Protein AF-A0A6I2SM45-F1 (afdb_monomer_lite)

Structure (mmCIF, N/CA/C/O backbone):
data_AF-A0A6I2SM45-F1
#
_entry.id   AF-A0A6I2SM45-F1
#
loop_
_atom_site.group_PDB
_atom_site.id
_atom_site.type_symbol
_atom_site.label_atom_id
_atom_site.label_alt_id
_atom_site.label_comp_id
_atom_site.label_asym_id
_atom_site.label_entity_id
_atom_site.label_seq_id
_atom_site.pdbx_PDB_ins_code
_atom_site.Cartn_x
_atom_site.Cartn_y
_atom_site.Cartn_z
_atom_site.occupancy
_atom_site.B_iso_or_equiv
_atom_site.auth_seq_id
_atom_site.auth_comp_id
_atom_site.auth_asym_id
_atom_site.auth_atom_id
_atom_site.pdbx_PDB_model_num
ATOM 1 N N . MET A 1 1 ? -52.194 19.438 -67.071 1.00 46.56 1 MET A N 1
ATOM 2 C CA . MET A 1 1 ? -51.421 19.149 -68.299 1.00 46.56 1 MET A CA 1
ATOM 3 C C . MET A 1 1 ? -50.435 18.034 -67.979 1.00 46.56 1 MET A C 1
ATOM 5 O O . MET A 1 1 ? -49.830 18.079 -66.918 1.00 46.56 1 MET A O 1
ATOM 9 N N . LYS A 1 2 ? -50.415 16.991 -68.821 1.00 43.97 2 LYS A N 1
ATOM 10 C CA . LYS A 1 2 ? -49.598 15.766 -68.704 1.00 43.97 2 LYS A CA 1
ATOM 11 C C . LYS A 1 2 ? -48.126 16.033 -69.156 1.00 43.97 2 LYS A C 1
ATOM 13 O O . LYS A 1 2 ? -47.795 17.190 -69.378 1.00 43.97 2 LYS A O 1
ATOM 18 N N . PRO A 1 3 ? -47.269 15.015 -69.368 1.00 68.81 3 PRO A N 1
ATOM 19 C CA . PRO A 1 3 ? -46.211 14.554 -68.464 1.00 68.81 3 PRO A CA 1
ATOM 20 C C . PRO A 1 3 ? -44.816 14.686 -69.122 1.00 68.81 3 PRO A C 1
ATOM 22 O O . PRO A 1 3 ? -44.726 15.018 -70.300 1.00 68.81 3 PRO A O 1
ATOM 25 N N . PHE A 1 4 ? -43.722 14.346 -68.435 1.00 61.97 4 PHE A N 1
ATOM 26 C CA . PHE A 1 4 ? -42.523 13.916 -69.165 1.00 61.97 4 PHE A CA 1
ATOM 27 C C . PHE A 1 4 ? -41.808 12.775 -68.447 1.00 61.97 4 PHE A C 1
ATOM 29 O O . PHE A 1 4 ? -41.126 12.939 -67.440 1.00 61.97 4 PHE A O 1
ATOM 36 N N . THR A 1 5 ? -42.053 11.594 -68.998 1.00 64.56 5 THR A N 1
ATOM 37 C CA . THR A 1 5 ? -41.391 10.325 -68.741 1.00 64.56 5 THR A CA 1
ATOM 38 C C . THR A 1 5 ? -40.079 10.321 -69.523 1.00 64.56 5 THR A C 1
ATOM 40 O O . THR A 1 5 ? -40.112 10.501 -70.738 1.00 64.56 5 THR A O 1
ATOM 43 N N . ILE A 1 6 ? -38.942 10.068 -68.870 1.00 68.12 6 ILE A N 1
ATOM 44 C CA . ILE A 1 6 ? -37.744 9.574 -69.559 1.00 68.12 6 ILE A CA 1
ATOM 45 C C . ILE A 1 6 ? -37.366 8.233 -68.946 1.00 68.12 6 ILE A C 1
ATOM 47 O O . ILE A 1 6 ? -36.963 8.108 -67.794 1.00 68.12 6 ILE A O 1
ATOM 51 N N . PHE A 1 7 ? -37.594 7.239 -69.784 1.00 65.69 7 PHE A N 1
ATOM 52 C CA . PHE A 1 7 ? -37.243 5.842 -69.691 1.00 65.69 7 PHE A CA 1
ATOM 53 C C . PHE A 1 7 ? -35.848 5.723 -70.312 1.00 65.69 7 PHE A C 1
ATOM 55 O O . PHE A 1 7 ? -35.706 6.124 -71.463 1.00 65.69 7 PHE A O 1
ATOM 62 N N . LEU A 1 8 ? -34.838 5.179 -69.627 1.00 53.59 8 LEU A N 1
ATOM 63 C CA . LEU A 1 8 ? -33.851 4.351 -70.326 1.00 53.59 8 LEU A CA 1
ATOM 64 C C . LEU A 1 8 ? -33.093 3.402 -69.370 1.00 53.59 8 LEU A C 1
ATOM 66 O O . LEU A 1 8 ? -32.750 3.809 -68.260 1.00 53.59 8 LEU A O 1
ATOM 70 N N . PRO A 1 9 ? -32.852 2.144 -69.791 1.00 66.31 9 PRO A N 1
ATOM 71 C CA . PRO A 1 9 ? -32.354 1.049 -68.963 1.00 66.31 9 PRO A CA 1
ATOM 72 C C . PRO A 1 9 ? -30.858 0.767 -69.192 1.00 66.31 9 PRO A C 1
ATOM 74 O O . PRO A 1 9 ? -30.359 0.915 -70.301 1.00 66.31 9 PRO A O 1
ATOM 77 N N . ALA A 1 10 ? -30.164 0.284 -68.161 1.00 53.72 10 ALA A N 1
ATOM 78 C CA . ALA A 1 10 ? -28.925 -0.504 -68.252 1.00 53.72 10 ALA A CA 1
ATOM 79 C C . ALA A 1 10 ? -28.602 -0.980 -66.825 1.00 53.72 10 ALA A C 1
ATOM 81 O O . ALA A 1 10 ? -28.143 -0.212 -65.989 1.00 53.72 10 ALA A O 1
ATOM 82 N N . VAL A 1 11 ? -29.029 -2.171 -66.404 1.00 56.62 11 VAL A N 1
ATOM 83 C CA . VAL A 1 11 ? -28.234 -3.405 -66.542 1.00 56.62 11 VAL A CA 1
ATOM 84 C C . VAL A 1 11 ? -26.731 -3.134 -66.373 1.00 56.62 11 VAL A C 1
ATOM 86 O O . VAL A 1 11 ? -25.937 -3.367 -67.274 1.00 56.62 11 VAL A O 1
ATOM 89 N N . CYS A 1 12 ? -26.330 -2.650 -65.197 1.00 50.59 12 CYS A N 1
ATOM 90 C CA . CYS A 1 12 ? -24.988 -2.912 -64.692 1.00 50.59 12 CYS A CA 1
ATOM 91 C C . CYS A 1 12 ? -25.066 -4.168 -63.834 1.00 50.59 12 CYS A C 1
ATOM 93 O O . CYS A 1 12 ? -25.421 -4.149 -62.658 1.00 50.59 12 CYS A O 1
ATOM 95 N N . PHE A 1 13 ? -24.793 -5.269 -64.522 1.00 53.22 13 PHE A N 1
ATOM 96 C CA . PHE A 1 13 ? -24.414 -6.577 -64.027 1.00 53.22 13 PHE A CA 1
ATOM 97 C C . PHE A 1 13 ? -23.313 -6.412 -62.962 1.00 53.22 13 PHE A C 1
ATOM 99 O O . PHE A 1 13 ? -22.124 -6.427 -63.272 1.00 53.22 13 PHE A O 1
ATOM 106 N N . PHE A 1 14 ? -23.706 -6.174 -61.705 1.00 56.44 14 PHE A N 1
ATOM 107 C CA . PHE A 1 14 ? -22.795 -6.201 -60.565 1.00 56.44 14 PHE A CA 1
ATOM 108 C C . PHE A 1 14 ? -22.458 -7.671 -60.336 1.00 56.44 14 PHE A C 1
ATOM 110 O O . PHE A 1 14 ? -23.166 -8.400 -59.642 1.00 56.44 14 PHE A O 1
ATOM 117 N N . LEU A 1 15 ? -21.426 -8.117 -61.053 1.00 52.94 15 LEU A N 1
ATOM 118 C CA . LEU A 1 15 ? -20.780 -9.401 -60.866 1.00 52.94 15 LEU A CA 1
ATOM 119 C C . LEU A 1 15 ? -20.560 -9.607 -59.371 1.00 52.94 15 LEU A C 1
ATOM 121 O O . LEU A 1 15 ? -19.764 -8.915 -58.737 1.00 52.94 15 LEU A O 1
ATOM 125 N N . LEU A 1 16 ? -21.299 -10.579 -58.846 1.00 54.16 16 LEU A N 1
ATOM 126 C CA . LEU A 1 16 ? -21.046 -11.269 -57.597 1.00 54.16 16 LEU A CA 1
ATOM 127 C C . LEU A 1 16 ? -19.647 -11.895 -57.681 1.00 54.16 16 LEU A C 1
ATOM 129 O O . LEU A 1 16 ? -19.496 -13.090 -57.920 1.00 54.16 16 LEU A O 1
ATOM 133 N N . LEU A 1 17 ? -18.602 -11.089 -57.491 1.00 56.22 17 LEU A N 1
ATOM 134 C CA . LEU A 1 17 ? -17.336 -11.594 -56.988 1.00 56.22 17 LEU A CA 1
ATOM 135 C C . LEU A 1 17 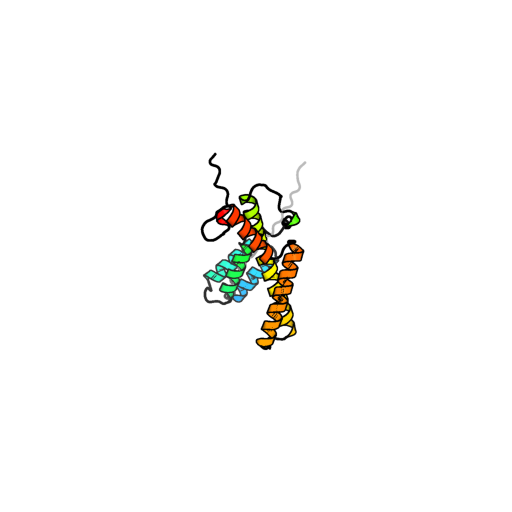? -17.569 -11.923 -55.516 1.00 56.22 17 LEU A C 1
ATOM 137 O O . LEU A 1 17 ? -17.233 -11.152 -54.619 1.00 56.22 17 LEU A O 1
ATOM 141 N N . SER A 1 18 ? -18.153 -13.096 -55.274 1.00 60.78 18 SER A N 1
ATOM 142 C CA . SER A 1 18 ? -18.032 -13.827 -54.016 1.00 60.78 18 SER A CA 1
ATOM 143 C C . SER A 1 18 ? -16.573 -14.264 -53.851 1.00 60.78 18 SER A C 1
ATOM 145 O O . SER A 1 18 ? -16.253 -15.448 -53.851 1.00 60.78 18 SER A O 1
ATOM 147 N N . GLY A 1 19 ? -15.663 -13.291 -53.779 1.00 64.12 19 GLY A N 1
ATOM 148 C CA . GLY A 1 19 ? -14.305 -13.514 -53.334 1.00 64.12 19 GLY A CA 1
ATOM 149 C C . GLY A 1 19 ? -14.394 -13.878 -51.866 1.00 64.12 19 GLY A C 1
ATOM 150 O O . GLY A 1 19 ? -14.629 -13.016 -51.022 1.00 64.12 19 GLY A O 1
ATOM 151 N N . THR A 1 20 ? -14.259 -15.165 -51.563 1.00 69.81 20 THR A N 1
ATOM 152 C CA . THR A 1 20 ? -13.968 -15.626 -50.212 1.00 69.81 20 THR A CA 1
ATOM 153 C C . THR A 1 20 ? -12.652 -14.973 -49.811 1.00 69.81 20 THR A C 1
ATOM 155 O O . THR A 1 20 ? -11.587 -15.425 -50.232 1.00 69.81 20 THR A O 1
ATOM 158 N N . VAL A 1 21 ? -12.720 -13.865 -49.069 1.00 74.31 21 VAL A N 1
ATOM 159 C CA . VAL A 1 21 ? -11.549 -13.311 -48.392 1.00 74.31 21 VAL A CA 1
ATOM 160 C C . VAL A 1 21 ? -11.061 -14.443 -47.492 1.00 74.31 21 VAL A C 1
ATOM 162 O O . VAL A 1 21 ? -11.826 -14.856 -46.615 1.00 74.31 21 VAL A O 1
ATOM 165 N N . PRO A 1 22 ? -9.875 -15.029 -47.739 1.00 68.62 22 PRO A N 1
ATOM 166 C CA . PRO A 1 22 ? -9.363 -16.058 -46.855 1.00 68.62 22 PRO A CA 1
ATOM 167 C C . PRO A 1 22 ? -9.302 -15.427 -45.469 1.00 68.62 22 PRO A C 1
ATOM 169 O O . PRO A 1 22 ? -8.724 -14.350 -45.309 1.00 68.62 22 PRO A O 1
ATOM 172 N N . ALA A 1 23 ? -9.988 -16.043 -44.503 1.00 68.31 23 ALA A N 1
ATOM 173 C CA . ALA A 1 23 ? -9.914 -15.636 -43.113 1.00 68.31 23 ALA A CA 1
ATOM 174 C C . ALA A 1 23 ? -8.428 -15.609 -42.762 1.00 68.31 23 ALA A C 1
ATOM 176 O O . ALA A 1 23 ? -7.783 -16.656 -42.754 1.00 68.31 23 ALA A O 1
ATOM 177 N N . ALA A 1 24 ? -7.873 -14.405 -42.612 1.00 65.19 24 ALA A N 1
ATOM 178 C CA . ALA A 1 24 ? -6.484 -14.234 -42.247 1.00 65.19 24 ALA A CA 1
ATOM 179 C C . ALA A 1 24 ? -6.331 -14.919 -40.895 1.00 65.19 24 ALA A C 1
ATOM 181 O O . ALA A 1 24 ? -6.854 -14.438 -39.890 1.00 65.19 24 ALA A O 1
ATOM 182 N N . GLU A 1 25 ? -5.715 -16.095 -40.918 1.00 66.06 25 GLU A N 1
ATOM 183 C CA . GLU A 1 25 ? -5.463 -16.912 -39.750 1.00 66.06 25 GLU A CA 1
ATOM 184 C C . GLU A 1 25 ? -4.589 -16.060 -38.832 1.00 66.06 25 GLU A C 1
ATOM 186 O O . GLU A 1 25 ? -3.417 -15.798 -39.113 1.00 66.06 25 GLU A O 1
ATOM 191 N N . SER A 1 26 ? -5.212 -15.474 -37.808 1.00 74.94 26 SER A N 1
ATOM 192 C CA . SER A 1 26 ? -4.521 -14.600 -36.875 1.00 74.94 26 SER A CA 1
ATOM 193 C C . SER A 1 26 ? -3.417 -15.425 -36.239 1.00 74.94 26 SER A C 1
ATOM 195 O O . SER A 1 26 ? -3.701 -16.470 -35.650 1.00 74.94 26 SER A O 1
ATOM 197 N N . ALA A 1 27 ? -2.170 -14.977 -36.398 1.00 75.44 27 ALA A N 1
ATOM 198 C CA . ALA A 1 27 ? -1.016 -15.642 -35.814 1.00 75.44 27 ALA A CA 1
ATOM 199 C C . ALA A 1 27 ? -1.300 -15.988 -34.339 1.00 75.44 27 ALA A C 1
ATOM 201 O O . ALA A 1 27 ? -1.929 -15.179 -33.647 1.00 75.44 27 ALA A O 1
ATOM 202 N N . PRO A 1 28 ? -0.870 -17.168 -33.855 1.00 78.19 28 PRO A N 1
ATOM 203 C CA . PRO A 1 28 ? -1.187 -17.619 -32.508 1.00 78.19 28 PRO A CA 1
ATOM 204 C C . PRO A 1 28 ? -0.770 -16.562 -31.481 1.00 78.19 28 PRO A C 1
ATOM 206 O O . PRO A 1 28 ? 0.390 -16.149 -31.424 1.00 78.19 28 PRO A O 1
ATOM 209 N N . GLU A 1 29 ? -1.735 -16.105 -30.683 1.00 88.44 29 GLU A N 1
ATOM 210 C CA . GLU A 1 29 ? -1.525 -15.061 -29.681 1.00 88.44 29 GLU A CA 1
ATOM 211 C C . GLU A 1 29 ? -0.562 -15.554 -28.598 1.00 88.44 29 GLU A C 1
ATOM 213 O O . GLU A 1 29 ? -0.904 -16.424 -27.796 1.00 88.44 29 GLU A O 1
ATOM 218 N N . SER A 1 30 ? 0.648 -14.997 -28.548 1.00 96.56 30 SER A N 1
ATOM 219 C CA . SER A 1 30 ? 1.610 -15.306 -27.488 1.00 96.56 30 SER A CA 1
ATOM 220 C C . SER A 1 30 ? 1.208 -14.621 -26.171 1.00 96.56 30 SER A C 1
ATOM 222 O O . SER A 1 30 ? 0.636 -13.525 -26.210 1.00 96.56 30 SER A O 1
ATOM 224 N N . PRO A 1 31 ? 1.554 -15.177 -24.992 1.00 97.44 31 PRO A N 1
ATOM 225 C CA . PRO A 1 31 ? 1.252 -14.538 -23.705 1.00 97.44 31 PRO A CA 1
ATOM 226 C C . PRO A 1 31 ? 1.828 -13.118 -23.602 1.00 97.44 31 PRO A C 1
ATOM 228 O O . PRO A 1 31 ? 1.197 -12.224 -23.045 1.00 97.44 31 PRO A O 1
ATOM 231 N N . GLN A 1 32 ? 2.996 -12.870 -24.202 1.00 97.12 32 GLN A N 1
ATOM 232 C CA . GLN A 1 32 ? 3.581 -11.531 -24.269 1.00 97.12 32 GLN A CA 1
ATOM 233 C C . GLN A 1 32 ? 2.701 -10.554 -25.062 1.00 97.12 32 GLN A C 1
ATOM 235 O O . GLN A 1 32 ? 2.518 -9.413 -24.639 1.00 97.12 32 GLN A O 1
ATOM 240 N N . SER A 1 33 ? 2.163 -10.982 -26.209 1.00 96.69 33 SER A N 1
ATOM 241 C CA . SER A 1 33 ? 1.321 -10.126 -27.052 1.00 96.69 33 SER A CA 1
ATOM 242 C C . SER A 1 33 ? 0.024 -9.722 -26.345 1.00 96.69 33 SER A C 1
ATOM 244 O O . SER A 1 33 ? -0.312 -8.537 -26.348 1.00 96.69 33 SER A O 1
ATOM 246 N N . LEU A 1 34 ? -0.623 -10.661 -25.643 1.00 97.25 34 LEU A N 1
ATOM 247 C CA . LEU A 1 34 ? -1.819 -10.400 -24.837 1.00 97.25 34 LEU A CA 1
ATOM 248 C C . LEU A 1 34 ? -1.533 -9.401 -23.708 1.00 97.25 34 LEU A C 1
ATOM 250 O O . LEU A 1 34 ? -2.280 -8.442 -23.525 1.00 97.25 34 LEU A O 1
ATOM 254 N N . TYR A 1 35 ? -0.409 -9.557 -22.999 1.00 97.75 35 TYR A N 1
ATOM 255 C CA . TYR A 1 35 ? -0.033 -8.637 -21.921 1.00 97.75 35 TYR A CA 1
ATOM 256 C C . TYR A 1 35 ? 0.171 -7.205 -22.438 1.00 97.75 35 TYR A C 1
ATOM 258 O O . TYR A 1 35 ? -0.305 -6.235 -21.842 1.00 97.75 35 TYR A O 1
ATOM 266 N N . LEU A 1 36 ? 0.864 -7.061 -23.574 1.00 96.69 36 LEU A N 1
ATOM 267 C CA . LEU A 1 36 ? 1.099 -5.762 -24.209 1.00 96.69 36 LEU A CA 1
ATOM 268 C C . LEU A 1 36 ? -0.195 -5.135 -24.740 1.00 96.69 36 LEU A C 1
ATOM 270 O O . LEU A 1 36 ? -0.363 -3.915 -24.660 1.00 96.69 36 LEU A O 1
ATOM 274 N N . GLN A 1 37 ? -1.110 -5.950 -25.266 1.00 97.06 37 GLN A N 1
ATOM 275 C CA . GLN A 1 37 ? -2.420 -5.508 -25.732 1.00 97.06 37 GLN A CA 1
ATOM 276 C C . GLN A 1 37 ? -3.272 -4.974 -24.575 1.00 97.06 37 GLN A C 1
ATOM 278 O O . GLN A 1 37 ? -3.778 -3.854 -24.668 1.00 97.06 37 GLN A O 1
ATOM 283 N N . ALA A 1 38 ? -3.362 -5.716 -23.469 1.00 97.62 38 ALA A N 1
ATOM 284 C CA . ALA A 1 38 ? -4.051 -5.274 -22.258 1.00 97.62 38 ALA A CA 1
ATOM 285 C C . ALA A 1 38 ? -3.466 -3.953 -21.729 1.00 97.62 38 ALA A C 1
ATOM 287 O O . ALA A 1 38 ? -4.197 -2.984 -21.535 1.00 97.62 38 ALA A O 1
ATOM 288 N N . GLY A 1 39 ? -2.135 -3.850 -21.625 1.00 95.88 39 GLY A N 1
ATOM 289 C CA . GLY A 1 39 ? -1.466 -2.622 -21.176 1.00 95.88 39 GLY A CA 1
ATOM 290 C C . GLY A 1 39 ? -1.610 -1.433 -22.141 1.00 95.88 39 GLY A C 1
ATOM 291 O O . GLY A 1 39 ? -1.446 -0.273 -21.753 1.00 95.88 39 GLY A O 1
ATOM 292 N N . LYS A 1 40 ? -1.911 -1.672 -23.423 1.00 97.69 40 LYS A N 1
ATOM 293 C CA . LYS A 1 40 ? -2.296 -0.609 -24.364 1.00 97.69 40 LYS A CA 1
ATOM 294 C C . LYS A 1 40 ? -3.712 -0.112 -24.070 1.00 97.69 40 LYS A C 1
ATOM 296 O O . LYS A 1 40 ? -3.895 1.099 -23.998 1.00 97.69 40 LYS A O 1
ATOM 301 N N . LEU A 1 41 ? -4.673 -1.019 -23.890 1.00 96.94 41 LEU A N 1
ATOM 302 C CA . LEU A 1 41 ? -6.064 -0.676 -23.565 1.00 96.94 41 LEU A CA 1
ATOM 303 C C . LEU A 1 41 ? -6.164 0.066 -22.235 1.00 96.94 41 LEU A C 1
ATOM 305 O O . LEU A 1 41 ? -6.872 1.065 -22.137 1.00 96.94 41 LEU A O 1
ATOM 309 N N . GLU A 1 42 ? -5.383 -0.359 -21.247 1.00 96.50 42 GLU A N 1
ATOM 310 C CA . GLU A 1 42 ? -5.307 0.306 -19.955 1.00 96.50 42 GLU A CA 1
ATOM 311 C C . GLU A 1 42 ? -4.854 1.769 -20.094 1.00 96.50 42 GLU A C 1
ATOM 313 O O . GLU A 1 42 ? -5.518 2.680 -19.606 1.00 96.50 42 GLU A O 1
ATOM 318 N N . ARG A 1 43 ? -3.772 2.026 -20.846 1.00 94.19 43 ARG A N 1
ATOM 319 C CA . ARG A 1 43 ? -3.292 3.394 -21.128 1.00 94.19 43 ARG A CA 1
ATOM 320 C C . ARG A 1 43 ? -4.283 4.236 -21.933 1.00 94.19 43 ARG A C 1
ATOM 322 O O . ARG A 1 43 ? -4.189 5.458 -21.917 1.00 94.19 43 ARG A O 1
ATOM 329 N N . GLN A 1 44 ? -5.212 3.599 -22.641 1.00 95.94 44 GLN A N 1
ATOM 330 C CA . GLN A 1 44 ? -6.309 4.260 -23.350 1.00 95.94 44 GLN A CA 1
ATOM 331 C C . GLN A 1 44 ? -7.524 4.527 -22.443 1.00 95.94 44 GLN A C 1
ATOM 333 O O . GLN A 1 44 ? -8.530 5.040 -22.925 1.00 95.94 44 GLN A O 1
ATOM 338 N N . GLY A 1 45 ? -7.452 4.180 -21.154 1.00 92.19 45 GLY A N 1
ATOM 339 C CA . GLY A 1 45 ? -8.556 4.306 -20.202 1.00 92.19 45 GLY A CA 1
ATOM 340 C C . GLY A 1 45 ? -9.616 3.212 -20.341 1.00 92.19 45 GLY A C 1
ATOM 341 O O . GLY A 1 45 ? -10.649 3.267 -19.679 1.00 92.19 45 GLY A O 1
ATOM 342 N N . ASN A 1 46 ? -9.381 2.204 -21.184 1.00 96.25 46 ASN A N 1
ATOM 343 C CA . ASN A 1 46 ? -10.313 1.105 -21.397 1.00 96.25 46 ASN A CA 1
ATOM 344 C C . ASN A 1 46 ? -10.035 -0.043 -20.419 1.00 96.25 46 ASN A C 1
ATOM 346 O O . ASN A 1 46 ? -9.650 -1.152 -20.799 1.00 96.25 46 ASN A O 1
ATOM 350 N N . THR A 1 47 ? -10.193 0.260 -19.131 1.00 94.62 47 THR A N 1
ATOM 351 C CA . THR A 1 47 ? -9.830 -0.631 -18.024 1.00 94.62 47 THR A CA 1
ATOM 352 C C . THR A 1 47 ? -10.585 -1.955 -18.069 1.00 94.62 47 THR A C 1
ATOM 354 O O . THR A 1 47 ? -9.986 -2.999 -17.841 1.00 94.62 47 THR A O 1
ATOM 357 N N . GLN A 1 48 ? -11.873 -1.938 -18.420 1.00 94.94 48 GLN A N 1
ATOM 358 C CA . GLN A 1 48 ? -12.689 -3.152 -18.467 1.00 94.94 48 GLN A CA 1
ATOM 359 C C . GLN A 1 48 ? -12.184 -4.137 -19.531 1.00 94.94 48 GLN A C 1
ATOM 361 O O . GLN A 1 48 ? -12.018 -5.318 -19.244 1.00 94.94 48 GLN A O 1
ATOM 366 N N . GLN A 1 49 ? -11.872 -3.660 -20.742 1.00 94.31 49 GLN A N 1
ATOM 367 C CA . GLN A 1 49 ? -11.319 -4.538 -21.778 1.00 94.31 49 GLN A CA 1
ATOM 368 C C . GLN A 1 49 ? -9.907 -5.015 -21.427 1.00 94.31 49 GLN A C 1
ATOM 370 O O . GLN A 1 49 ? -9.564 -6.161 -21.706 1.00 94.31 49 GLN A O 1
ATOM 375 N N . ALA A 1 50 ? -9.091 -4.165 -20.796 1.00 97.50 50 ALA A N 1
ATOM 376 C CA . ALA A 1 50 ? -7.779 -4.576 -20.309 1.00 97.50 50 ALA A CA 1
ATOM 377 C C . ALA A 1 50 ? -7.888 -5.722 -19.287 1.00 97.50 50 ALA A C 1
ATOM 379 O O . ALA A 1 50 ? -7.155 -6.702 -19.408 1.00 97.50 50 ALA A O 1
ATOM 380 N N . GLN A 1 51 ? -8.831 -5.635 -18.339 1.00 97.25 51 GLN A N 1
ATOM 381 C CA . GLN A 1 51 ? -9.096 -6.691 -17.354 1.00 97.25 51 GLN A CA 1
ATOM 382 C C . GLN A 1 51 ? -9.448 -8.017 -18.032 1.00 97.25 51 GLN A C 1
ATOM 384 O O . GLN A 1 51 ? -8.790 -9.017 -17.764 1.00 97.25 51 GLN A O 1
ATOM 389 N N . THR A 1 52 ? -10.387 -8.012 -18.984 1.00 97.38 52 THR A N 1
ATOM 390 C CA . THR A 1 52 ? -10.775 -9.229 -19.716 1.00 97.38 52 THR A CA 1
ATOM 391 C C . THR A 1 52 ? -9.589 -9.893 -20.425 1.00 97.38 52 THR A C 1
ATOM 393 O O . THR A 1 52 ? -9.480 -11.119 -20.448 1.00 97.38 52 THR A O 1
ATOM 396 N N . ILE A 1 53 ? -8.666 -9.109 -20.997 1.00 98.00 53 ILE A N 1
ATOM 397 C CA . ILE A 1 53 ? -7.466 -9.670 -21.638 1.00 98.00 53 ILE A CA 1
ATOM 398 C C . ILE A 1 53 ? -6.488 -10.224 -20.598 1.00 98.00 53 ILE A C 1
ATOM 400 O O . ILE A 1 53 ? -5.901 -11.280 -20.830 1.00 98.00 53 ILE A O 1
ATOM 404 N N . TYR A 1 54 ? -6.312 -9.553 -19.456 1.00 98.19 54 TYR A N 1
ATOM 405 C CA . TYR A 1 54 ? -5.479 -10.073 -18.371 1.00 98.19 54 TYR A CA 1
ATOM 406 C C . TYR A 1 54 ? -6.023 -11.388 -17.798 1.00 98.19 54 TYR A C 1
ATOM 408 O O . TYR A 1 54 ? -5.240 -12.315 -17.607 1.00 98.19 54 TYR A O 1
ATOM 416 N N . GLU A 1 55 ? -7.335 -11.502 -17.591 1.00 97.81 55 GLU A N 1
ATOM 417 C CA . GLU A 1 55 ? -7.998 -12.740 -17.149 1.00 97.81 55 GLU A CA 1
ATOM 418 C C . GLU A 1 55 ? -7.772 -13.873 -18.160 1.00 97.81 55 GLU A C 1
ATOM 420 O O . GLU A 1 55 ? -7.241 -14.925 -17.812 1.00 97.81 55 GLU A O 1
ATOM 425 N N . SER A 1 56 ? -8.041 -13.613 -19.444 1.00 97.50 56 SER A N 1
ATOM 426 C CA . SER A 1 56 ? -7.811 -14.579 -20.530 1.00 97.50 56 SER A CA 1
ATOM 427 C C . SER A 1 56 ? -6.351 -15.039 -20.617 1.00 97.50 56 SER A C 1
ATOM 429 O O . SER A 1 56 ? -6.067 -16.209 -20.880 1.00 97.50 56 SER A O 1
ATOM 431 N N . LEU A 1 57 ? -5.399 -14.133 -20.374 1.00 97.81 57 LEU A N 1
ATOM 432 C CA . LEU A 1 57 ? -3.976 -14.456 -20.353 1.00 97.81 57 LEU A CA 1
ATOM 433 C C . LEU A 1 57 ? -3.640 -15.437 -19.223 1.00 97.81 57 LEU A C 1
ATOM 435 O O . LEU A 1 57 ? -2.912 -16.401 -19.468 1.00 97.81 57 LEU A O 1
ATOM 439 N N . ILE A 1 58 ? -4.163 -15.205 -18.017 1.00 97.94 58 ILE A N 1
ATOM 440 C CA . ILE A 1 58 ? -3.958 -16.075 -16.850 1.00 97.94 58 ILE A CA 1
ATOM 441 C C . ILE A 1 58 ? -4.563 -17.456 -17.109 1.00 97.94 58 ILE A C 1
ATOM 443 O O . ILE A 1 58 ? -3.887 -18.462 -16.891 1.00 97.94 58 ILE A O 1
ATOM 447 N N . ASP A 1 59 ? -5.782 -17.500 -17.648 1.00 97.50 59 ASP A N 1
ATOM 448 C CA . ASP A 1 59 ? -6.500 -18.746 -17.922 1.00 97.50 59 ASP A CA 1
ATOM 449 C C . ASP A 1 59 ? -5.803 -19.593 -18.995 1.00 97.50 59 ASP A C 1
ATOM 451 O O . ASP A 1 59 ? -5.664 -20.809 -18.854 1.00 97.50 59 ASP A O 1
ATOM 455 N N . ARG A 1 60 ? -5.337 -18.961 -20.080 1.00 96.81 60 ARG A N 1
ATOM 456 C CA . ARG A 1 60 ? -4.719 -19.665 -21.218 1.00 96.81 60 ARG A CA 1
ATOM 457 C C . ARG A 1 60 ? -3.253 -20.016 -20.990 1.00 96.81 60 ARG A C 1
ATOM 459 O O . ARG A 1 60 ? -2.771 -20.994 -21.562 1.00 96.81 60 ARG A O 1
ATOM 466 N N . TYR A 1 61 ? -2.532 -19.228 -20.192 1.00 97.56 61 TYR A N 1
ATOM 467 C CA . TYR A 1 61 ? -1.083 -19.354 -20.015 1.00 97.56 61 TYR A CA 1
ATOM 468 C C . TYR A 1 61 ? -0.649 -19.310 -18.539 1.00 97.56 61 TYR A C 1
ATOM 470 O O . TYR A 1 61 ? 0.254 -18.540 -18.203 1.00 97.56 61 TYR A O 1
ATOM 478 N N . PRO A 1 62 ? -1.196 -20.163 -17.652 1.00 97.88 62 PRO A N 1
ATOM 479 C CA . PRO A 1 62 ? -0.996 -20.043 -16.203 1.00 97.88 62 PRO A CA 1
ATOM 480 C C . PRO A 1 62 ? 0.466 -20.197 -15.751 1.00 97.88 62 PRO A C 1
ATOM 482 O O . PRO A 1 62 ? 0.861 -19.641 -14.732 1.00 97.88 62 PRO A O 1
ATOM 485 N N . ALA A 1 63 ? 1.297 -20.922 -16.509 1.00 97.25 63 ALA A N 1
ATOM 486 C CA . ALA A 1 63 ? 2.720 -21.117 -16.206 1.00 97.25 63 ALA A CA 1
ATOM 487 C C . ALA A 1 63 ? 3.641 -20.005 -16.756 1.00 97.25 63 ALA A C 1
ATOM 489 O O . ALA A 1 63 ? 4.858 -20.069 -16.593 1.00 97.25 63 ALA A O 1
ATOM 490 N N . SER A 1 64 ? 3.089 -19.007 -17.452 1.00 97.81 64 SER A N 1
ATOM 491 C CA . SER A 1 64 ? 3.857 -17.914 -18.051 1.00 97.81 64 SER A CA 1
ATOM 492 C C . SER A 1 64 ? 4.217 -16.844 -17.020 1.00 97.81 64 SER A C 1
ATOM 494 O O . SER A 1 64 ? 3.381 -16.448 -16.211 1.00 97.81 64 SER A O 1
ATOM 496 N N . GLU A 1 65 ? 5.417 -16.262 -17.117 1.00 97.62 65 GLU A N 1
ATOM 497 C CA . GLU A 1 65 ? 5.793 -15.073 -16.331 1.00 97.62 65 GLU A CA 1
ATOM 498 C C . GLU A 1 65 ? 4.796 -13.914 -16.541 1.00 97.62 65 GLU A C 1
ATOM 500 O O . GLU A 1 65 ? 4.526 -13.128 -15.632 1.00 97.62 65 GLU A O 1
ATOM 505 N N . PHE A 1 66 ? 4.191 -13.823 -17.731 1.00 97.94 66 PHE A N 1
ATOM 506 C CA . PHE A 1 66 ? 3.186 -12.803 -18.029 1.00 97.94 66 PHE A CA 1
ATOM 507 C C . PHE A 1 66 ? 1.860 -13.027 -17.293 1.00 97.94 66 PHE A C 1
ATOM 509 O O . PHE A 1 66 ? 1.162 -12.046 -17.054 1.00 97.94 66 PHE A O 1
ATOM 516 N N . ALA A 1 67 ? 1.520 -14.263 -16.909 1.00 97.75 67 ALA A N 1
ATOM 517 C CA . ALA A 1 67 ? 0.327 -14.538 -16.105 1.00 97.75 67 ALA A CA 1
ATOM 518 C C . ALA A 1 67 ? 0.486 -13.999 -14.683 1.00 97.75 67 ALA A C 1
ATOM 520 O O . ALA A 1 67 ? -0.428 -13.361 -14.167 1.00 97.75 67 ALA A O 1
ATOM 521 N N . VAL A 1 68 ? 1.680 -14.139 -14.098 1.00 96.75 68 VAL A N 1
ATOM 522 C CA . VAL A 1 68 ? 2.009 -13.529 -12.799 1.00 96.75 68 VAL A CA 1
ATOM 523 C C . VAL A 1 68 ? 1.861 -12.006 -12.874 1.00 96.75 68 VAL A C 1
ATOM 525 O O . VAL A 1 68 ? 1.138 -11.414 -12.078 1.00 96.75 68 VAL A O 1
ATOM 528 N N . LYS A 1 69 ? 2.449 -11.374 -13.900 1.00 97.44 69 LYS A N 1
ATOM 529 C CA . LYS A 1 69 ? 2.337 -9.918 -14.111 1.00 97.44 69 LYS A CA 1
ATOM 530 C C . LYS A 1 69 ? 0.896 -9.458 -14.352 1.00 97.44 69 LYS A C 1
ATOM 532 O O . LYS A 1 69 ? 0.505 -8.395 -13.877 1.00 97.44 69 LYS A O 1
ATOM 537 N N . ALA A 1 70 ? 0.116 -10.228 -15.111 1.00 97.88 70 ALA A N 1
ATOM 538 C CA . ALA A 1 70 ? -1.292 -9.939 -15.364 1.00 97.88 70 ALA A CA 1
ATOM 539 C C . ALA A 1 70 ? -2.110 -9.987 -14.068 1.00 97.88 70 ALA A C 1
ATOM 541 O O . ALA A 1 70 ? -2.899 -9.079 -13.816 1.00 97.88 70 ALA A O 1
ATOM 542 N N . ASN A 1 71 ? -1.869 -10.989 -13.219 1.00 97.44 71 ASN A N 1
ATOM 543 C CA . ASN A 1 71 ? -2.529 -11.119 -11.924 1.00 97.44 71 ASN A CA 1
ATOM 544 C C . ASN A 1 71 ? -2.200 -9.934 -11.001 1.00 97.44 71 ASN A C 1
ATOM 546 O O . ASN A 1 71 ? -3.107 -9.314 -10.446 1.00 97.44 71 ASN A O 1
ATOM 550 N N . ASP A 1 72 ? -0.923 -9.549 -10.912 1.00 95.31 72 ASP A N 1
ATOM 551 C CA . ASP A 1 72 ? -0.500 -8.368 -10.148 1.00 95.31 72 ASP A CA 1
ATOM 552 C C . ASP A 1 72 ? -1.195 -7.092 -10.644 1.00 95.31 72 ASP A C 1
ATOM 554 O O . ASP A 1 72 ? -1.602 -6.244 -9.844 1.00 95.31 72 ASP A O 1
ATOM 558 N N . ARG A 1 73 ? -1.364 -6.948 -11.966 1.00 96.75 73 ARG A N 1
ATOM 559 C CA . ARG A 1 73 ? -2.041 -5.785 -12.545 1.00 96.75 73 ARG A CA 1
ATOM 560 C C . ARG A 1 73 ? -3.546 -5.803 -12.290 1.00 96.75 73 ARG A C 1
ATOM 562 O O . ARG A 1 73 ? -4.094 -4.756 -11.957 1.00 96.75 73 ARG A O 1
ATOM 569 N N . LEU A 1 74 ? -4.205 -6.960 -12.371 1.00 96.38 74 LEU A N 1
ATOM 570 C CA . LEU A 1 74 ? -5.621 -7.102 -12.015 1.00 96.38 74 LEU A CA 1
ATOM 571 C C . LEU A 1 74 ? -5.878 -6.698 -10.565 1.00 96.38 74 LEU A C 1
ATOM 573 O O . LEU A 1 74 ? -6.802 -5.930 -10.314 1.00 96.38 74 LEU A O 1
ATOM 577 N N . LEU A 1 75 ? -5.030 -7.123 -9.625 1.00 93.88 75 LEU A N 1
ATOM 578 C CA . LEU A 1 75 ? -5.147 -6.716 -8.221 1.00 93.88 75 LEU A CA 1
ATOM 579 C C . LEU A 1 75 ? -5.069 -5.193 -8.053 1.00 93.88 75 LEU A C 1
ATOM 581 O O . LEU A 1 75 ? -5.820 -4.622 -7.267 1.00 93.88 75 LEU A O 1
ATOM 585 N N . GLN A 1 76 ? -4.206 -4.522 -8.818 1.00 91.38 76 GLN A N 1
ATOM 586 C CA . GLN A 1 76 ? -4.098 -3.060 -8.802 1.00 91.38 76 GLN A CA 1
ATOM 587 C C . GLN A 1 76 ? -5.318 -2.370 -9.425 1.00 91.38 76 GLN A C 1
ATOM 589 O O . GLN A 1 76 ? -5.726 -1.319 -8.941 1.00 91.38 76 GLN A O 1
ATOM 594 N N . LEU A 1 77 ? -5.901 -2.948 -10.480 1.00 90.81 77 LEU A N 1
ATOM 595 C CA . LEU A 1 77 ? -7.089 -2.409 -11.149 1.00 90.81 77 LEU A CA 1
ATOM 596 C C . LEU A 1 77 ? -8.383 -2.636 -10.353 1.00 90.81 77 LEU A C 1
ATOM 598 O O . LEU A 1 77 ? -9.308 -1.834 -10.459 1.00 90.81 77 LEU A O 1
ATOM 602 N N . LEU A 1 78 ? -8.462 -3.735 -9.601 1.00 87.62 78 LEU A N 1
ATOM 603 C CA . LEU A 1 78 ? -9.610 -4.103 -8.768 1.00 87.62 78 LEU A CA 1
ATOM 604 C C . LEU A 1 78 ? -9.534 -3.506 -7.363 1.00 87.62 78 LEU A C 1
ATOM 606 O O . LEU A 1 78 ? -10.557 -3.439 -6.678 1.00 87.62 78 LEU A O 1
ATOM 610 N N . ALA A 1 79 ? -8.347 -3.069 -6.928 1.00 81.50 79 ALA A N 1
ATOM 611 C CA . ALA A 1 79 ? -8.217 -2.289 -5.712 1.00 81.50 79 ALA A CA 1
ATOM 612 C C . ALA A 1 79 ? -9.171 -1.090 -5.827 1.00 81.50 79 ALA A C 1
ATOM 614 O O . ALA A 1 79 ? -9.080 -0.331 -6.796 1.00 81.50 79 ALA A O 1
ATOM 615 N N . PRO A 1 80 ? -10.130 -0.934 -4.895 1.00 64.56 80 PRO A N 1
ATOM 616 C CA . PRO A 1 80 ? -11.126 0.112 -5.002 1.00 64.56 80 PRO A CA 1
ATOM 617 C C . PRO A 1 80 ? -10.403 1.447 -5.169 1.00 64.56 80 PRO A C 1
ATOM 619 O O . PRO A 1 80 ? -9.534 1.793 -4.369 1.00 64.56 80 PRO A O 1
ATOM 622 N N . VAL A 1 81 ? -10.809 2.224 -6.177 1.00 56.66 81 VAL A N 1
ATOM 623 C CA . VAL A 1 81 ? -10.311 3.585 -6.478 1.00 56.66 81 VAL A CA 1
ATOM 624 C C . VAL A 1 81 ? -10.547 4.568 -5.305 1.00 56.66 81 VAL A C 1
ATOM 626 O O . VAL A 1 81 ? -10.264 5.760 -5.394 1.00 56.66 81 VAL A O 1
ATOM 629 N N . ALA A 1 82 ? -11.018 4.065 -4.161 1.00 48.44 82 ALA A N 1
ATOM 630 C CA . ALA A 1 82 ? -11.354 4.727 -2.908 1.00 48.44 82 ALA A CA 1
ATOM 631 C C . ALA A 1 82 ? -10.218 5.535 -2.247 1.00 48.44 82 ALA A C 1
ATOM 633 O O . ALA A 1 82 ? -10.427 6.077 -1.167 1.00 48.44 82 ALA A O 1
ATOM 634 N N . ALA A 1 83 ? -9.044 5.669 -2.869 1.00 51.62 83 ALA A N 1
ATOM 635 C CA . ALA A 1 83 ? -7.940 6.471 -2.341 1.00 51.62 83 ALA A CA 1
ATOM 636 C C . ALA A 1 83 ? -7.332 7.489 -3.327 1.00 51.62 83 ALA A C 1
ATOM 638 O O . ALA A 1 83 ? -6.331 8.109 -2.972 1.00 51.62 83 ALA A O 1
ATOM 639 N N . SER A 1 84 ? -7.875 7.674 -4.540 1.00 55.47 84 SER A N 1
ATOM 640 C CA . SER A 1 84 ? -7.176 8.485 -5.559 1.00 55.47 84 SER A CA 1
ATOM 641 C C . SER A 1 84 ? -7.536 9.975 -5.572 1.00 55.47 84 SER A C 1
ATOM 643 O O . SER A 1 84 ? -6.624 10.794 -5.631 1.00 55.47 84 SER A O 1
ATOM 645 N N . ASP A 1 85 ? -8.813 10.371 -5.476 1.00 48.94 85 ASP A N 1
ATOM 646 C CA . ASP A 1 85 ? -9.171 11.756 -5.866 1.00 48.94 85 ASP A CA 1
ATOM 647 C C . ASP A 1 85 ? -9.770 12.615 -4.747 1.00 48.94 85 ASP A C 1
ATOM 649 O O . ASP A 1 85 ? -9.702 13.846 -4.792 1.00 48.94 85 ASP A O 1
ATOM 653 N N . ALA A 1 86 ? -10.275 12.001 -3.676 1.00 47.72 86 ALA A N 1
ATOM 654 C CA . ALA A 1 86 ? -10.480 12.730 -2.434 1.00 47.72 86 ALA A CA 1
ATOM 655 C C . ALA A 1 86 ? -9.114 12.836 -1.768 1.00 47.72 86 ALA A C 1
ATOM 657 O O . ALA A 1 86 ? -8.701 11.903 -1.087 1.00 47.72 86 ALA A O 1
ATOM 658 N N . LYS A 1 87 ? -8.399 13.947 -1.994 1.00 51.84 87 LYS A N 1
ATOM 659 C CA . LYS A 1 87 ? -7.199 14.310 -1.228 1.00 51.84 87 LYS A CA 1
ATOM 660 C C . LYS A 1 87 ? -7.562 14.078 0.244 1.00 51.84 87 LYS A C 1
ATOM 662 O O . LYS A 1 87 ? -8.378 14.854 0.746 1.00 51.84 87 LYS A O 1
ATOM 667 N N . PRO A 1 88 ? -7.094 12.992 0.893 1.00 54.69 88 PRO A N 1
ATOM 668 C CA . PRO A 1 88 ? -7.613 12.614 2.194 1.00 54.69 88 PRO A CA 1
ATOM 669 C C . PRO A 1 88 ? -7.391 13.821 3.079 1.00 54.69 88 PRO A C 1
ATOM 671 O O . PRO A 1 88 ? -6.257 14.312 3.150 1.00 54.69 88 PRO A O 1
ATOM 674 N N . THR A 1 89 ? -8.476 14.364 3.646 1.00 61.66 89 THR A N 1
ATOM 675 C CA . THR A 1 89 ? -8.389 15.497 4.565 1.00 61.66 89 THR A CA 1
ATOM 676 C C . THR A 1 89 ? -7.256 15.155 5.512 1.00 61.66 89 THR A C 1
ATOM 678 O O . THR A 1 89 ? -7.305 14.067 6.091 1.00 61.66 89 THR A O 1
ATOM 681 N N . PRO A 1 90 ? -6.179 15.957 5.565 1.00 65.00 90 PRO A N 1
ATOM 682 C CA . PRO A 1 90 ? -4.953 15.512 6.189 1.00 65.00 90 PRO A CA 1
ATOM 683 C C . PRO A 1 90 ? -5.238 15.275 7.669 1.00 65.00 90 PRO A C 1
ATOM 685 O O . PRO A 1 90 ? -5.277 16.210 8.462 1.00 65.00 90 PRO A O 1
ATOM 688 N N . LEU A 1 91 ? -5.464 14.003 8.011 1.00 65.81 91 LEU A N 1
ATOM 689 C CA . LEU A 1 91 ? -5.444 13.504 9.372 1.00 65.81 91 LEU A CA 1
ATOM 690 C C . LEU A 1 91 ? -4.030 13.779 9.857 1.00 65.81 91 LEU A C 1
ATOM 692 O O . LEU A 1 91 ? -3.080 13.107 9.458 1.00 65.81 91 LEU A O 1
ATOM 696 N N . THR A 1 92 ? -3.902 14.860 10.608 1.00 72.75 92 THR A N 1
ATOM 697 C CA . THR A 1 92 ? -2.682 15.259 11.293 1.00 72.75 92 THR A CA 1
ATOM 698 C C . THR A 1 92 ? -2.922 15.078 12.779 1.00 72.75 92 THR A C 1
ATOM 700 O O . THR A 1 92 ? -4.058 15.146 13.252 1.00 72.75 92 THR A O 1
ATOM 703 N N . ALA A 1 93 ? -1.854 14.917 13.547 1.00 72.81 93 ALA A N 1
ATOM 704 C CA . ALA A 1 93 ? -1.932 14.897 14.998 1.00 72.81 93 ALA A CA 1
ATOM 705 C C . ALA A 1 93 ? -2.644 16.151 15.545 1.00 72.81 93 ALA A C 1
ATOM 707 O O . ALA A 1 93 ? -3.360 16.090 16.536 1.00 72.81 93 ALA A O 1
ATOM 708 N N . LYS A 1 94 ? -2.526 17.287 14.842 1.00 75.12 94 LYS A N 1
ATOM 709 C CA . LYS A 1 94 ? -3.207 18.546 15.184 1.00 75.12 94 LYS A CA 1
ATOM 710 C C . LYS A 1 94 ? -4.721 18.504 14.987 1.00 75.12 94 LYS A C 1
ATOM 712 O O . LYS A 1 94 ? -5.427 19.277 15.623 1.00 75.12 94 LYS A O 1
ATOM 717 N N . SER A 1 95 ? -5.213 17.643 14.097 1.00 67.38 95 SER A N 1
ATOM 718 C CA . SER A 1 95 ? -6.642 17.464 13.845 1.00 67.38 95 SER A CA 1
ATOM 719 C C . SER A 1 95 ? -7.257 16.335 14.664 1.00 67.38 95 SER A C 1
ATOM 721 O O . SER A 1 95 ? -8.447 16.085 14.496 1.00 67.38 95 SER A O 1
ATOM 723 N N . LEU A 1 96 ? -6.485 15.640 15.515 1.00 70.31 96 LEU A N 1
ATOM 724 C CA . LEU A 1 96 ? -7.057 14.706 16.483 1.00 70.31 96 LEU A CA 1
ATOM 725 C C . LEU A 1 96 ? -8.027 15.515 17.351 1.00 70.31 96 LEU A C 1
ATOM 727 O O . LEU A 1 96 ? -7.580 16.396 18.090 1.00 70.31 96 LEU A O 1
ATOM 731 N N . PRO A 1 97 ? -9.349 15.289 17.251 1.00 64.38 97 PRO A N 1
ATOM 732 C CA . PRO A 1 97 ? -10.278 15.988 18.106 1.00 64.38 97 PRO A CA 1
ATOM 733 C C . PRO A 1 97 ? -9.890 15.674 19.549 1.00 64.38 97 PRO A C 1
ATOM 735 O O . PRO A 1 97 ? -9.544 14.535 19.879 1.00 64.38 97 PRO A O 1
ATOM 738 N N . THR A 1 98 ? -10.010 16.669 20.424 1.00 67.25 98 THR A N 1
ATOM 739 C CA . THR A 1 98 ? -9.985 16.497 21.884 1.00 67.25 98 THR A CA 1
ATOM 740 C C . THR A 1 98 ? -11.249 15.760 22.343 1.00 67.25 98 THR A C 1
ATOM 742 O O . THR A 1 98 ? -11.917 16.162 23.291 1.00 67.25 98 THR A O 1
ATOM 745 N N . ALA A 1 99 ? -11.655 14.735 21.593 1.00 60.78 99 ALA A N 1
ATOM 746 C CA . ALA A 1 99 ? -12.813 13.929 21.871 1.00 60.78 99 ALA A CA 1
ATOM 747 C C . ALA A 1 99 ? -12.581 13.269 23.228 1.00 60.78 99 ALA A C 1
ATOM 749 O O . ALA A 1 99 ? -11.594 12.560 23.423 1.00 60.78 99 ALA A O 1
ATOM 750 N N . ASN A 1 100 ? -13.521 13.488 24.143 1.00 78.62 100 ASN A N 1
ATOM 751 C CA . ASN A 1 100 ? -13.550 12.833 25.448 1.00 78.62 100 ASN A CA 1
ATOM 752 C C . ASN A 1 100 ? -13.775 11.311 25.341 1.00 78.62 100 ASN A C 1
ATOM 754 O O . ASN A 1 100 ? -13.789 10.632 26.361 1.00 78.62 100 ASN A O 1
ATOM 758 N N . ASP A 1 101 ? -13.966 10.775 24.129 1.00 90.25 101 ASP A N 1
ATOM 759 C CA . ASP A 1 101 ? -14.154 9.351 23.883 1.00 90.25 101 ASP A CA 1
ATOM 760 C C . ASP A 1 101 ? -12.823 8.653 23.519 1.00 90.25 101 ASP A C 1
ATOM 762 O O . ASP A 1 101 ? -12.323 8.816 22.394 1.00 90.25 101 ASP A O 1
ATOM 766 N N . PRO A 1 102 ? -12.250 7.846 24.434 1.00 91.75 102 PRO A N 1
ATOM 767 C CA . PRO A 1 102 ? -11.034 7.085 24.172 1.00 91.75 102 PRO A CA 1
ATOM 768 C C . PRO A 1 102 ? -11.183 6.085 23.016 1.00 91.75 102 PRO A C 1
ATOM 770 O O . PRO A 1 102 ? -10.203 5.858 22.305 1.00 91.75 102 PRO A O 1
ATOM 773 N N . LYS A 1 103 ? -12.379 5.527 22.758 1.00 91.88 103 LYS A N 1
ATOM 774 C CA . LYS A 1 103 ? -12.576 4.559 21.664 1.00 91.88 103 LYS A CA 1
ATOM 775 C C . LYS A 1 103 ? -12.400 5.220 20.302 1.00 91.88 103 LYS A C 1
ATOM 777 O O . LYS A 1 103 ? -11.594 4.764 19.488 1.00 91.88 103 LYS A O 1
ATOM 782 N N . ARG A 1 104 ? -13.087 6.343 20.074 1.00 90.19 104 ARG A N 1
ATOM 783 C CA . ARG A 1 104 ? -12.926 7.141 18.851 1.00 90.19 104 ARG A CA 1
ATOM 784 C C . ARG A 1 104 ? -11.481 7.596 18.657 1.00 90.19 104 ARG A C 1
ATOM 786 O O . ARG A 1 104 ? -10.966 7.529 17.540 1.00 90.19 104 ARG A O 1
ATOM 793 N N . ARG A 1 105 ? -10.819 8.036 19.733 1.00 91.56 105 ARG A N 1
ATOM 794 C CA . ARG A 1 105 ? -9.416 8.474 19.696 1.00 91.56 105 ARG A CA 1
ATOM 795 C C . ARG A 1 105 ? -8.471 7.333 19.313 1.00 91.56 105 ARG A C 1
ATOM 797 O O . ARG A 1 105 ? -7.590 7.536 18.483 1.00 91.56 105 ARG A O 1
ATOM 804 N N . GLY A 1 106 ? -8.718 6.130 19.825 1.00 92.44 106 GLY A N 1
ATOM 805 C CA . GLY A 1 106 ? -7.988 4.929 19.431 1.00 92.44 106 GLY A CA 1
ATOM 806 C C . GLY A 1 106 ? -8.150 4.577 17.953 1.00 92.44 106 GLY A C 1
ATOM 807 O O . GLY A 1 106 ? -7.139 4.365 17.288 1.00 92.44 106 GLY A O 1
ATOM 808 N N . ARG A 1 107 ? -9.370 4.621 17.389 1.00 91.88 107 ARG A N 1
ATOM 809 C CA . ARG A 1 107 ? -9.577 4.388 15.940 1.00 91.88 107 ARG A CA 1
ATOM 810 C C . ARG A 1 107 ? -8.723 5.314 15.076 1.00 91.88 107 ARG A C 1
ATOM 812 O O . ARG A 1 107 ? -8.008 4.844 14.196 1.00 91.88 107 ARG A O 1
ATOM 819 N N . MET A 1 108 ? -8.748 6.614 15.369 1.00 90.88 108 MET A N 1
ATOM 820 C CA . MET A 1 108 ? -7.967 7.597 14.611 1.00 90.88 108 MET A CA 1
ATOM 821 C C . MET A 1 108 ? -6.459 7.370 14.744 1.00 90.88 108 MET A C 1
ATOM 823 O O . MET A 1 108 ? -5.732 7.557 13.773 1.00 90.88 108 MET A O 1
ATOM 827 N N . LEU A 1 109 ? -5.968 6.948 15.915 1.00 92.88 109 LEU A N 1
ATOM 828 C CA . LEU A 1 109 ? -4.555 6.595 16.061 1.00 92.88 109 LEU A CA 1
ATOM 829 C C . LEU A 1 109 ? -4.182 5.346 15.252 1.00 92.88 109 LEU A C 1
ATOM 831 O O . LEU A 1 109 ? -3.103 5.316 14.667 1.00 92.88 109 LEU A O 1
ATOM 835 N N . PHE A 1 110 ? -5.060 4.344 15.153 1.00 93.44 110 PHE A N 1
ATOM 836 C CA . PHE A 1 110 ? -4.829 3.191 14.274 1.00 93.44 110 PHE A CA 1
ATOM 837 C C . PHE A 1 110 ? -4.812 3.583 12.792 1.00 93.44 110 PHE A C 1
ATOM 839 O O . PHE A 1 110 ? -3.960 3.099 12.046 1.00 93.44 110 PHE A O 1
ATOM 846 N N . GLU A 1 111 ? -5.692 4.487 12.363 1.00 91.50 111 GLU A N 1
ATOM 847 C CA . GLU A 1 111 ? -5.652 5.052 11.007 1.00 91.50 111 GLU A CA 1
ATOM 848 C C . GLU A 1 111 ? -4.348 5.828 10.761 1.00 91.50 111 GLU A C 1
ATOM 850 O O . GLU A 1 111 ? -3.687 5.632 9.737 1.00 91.50 111 GLU A O 1
ATOM 855 N N . LEU A 1 112 ? -3.920 6.653 11.726 1.00 92.56 112 LEU A N 1
ATOM 856 C CA . LEU A 1 112 ? -2.632 7.351 11.675 1.00 92.56 112 LEU A CA 1
ATOM 857 C C . LEU A 1 112 ? -1.459 6.369 11.608 1.00 92.56 112 LEU A C 1
ATOM 859 O O . LEU A 1 112 ? -0.541 6.598 10.825 1.00 92.56 112 LEU A O 1
ATOM 863 N N . LYS A 1 113 ? -1.503 5.258 12.351 1.00 94.94 113 LYS A N 1
ATOM 864 C CA . LYS A 1 113 ? -0.484 4.200 12.314 1.00 94.94 113 LYS A CA 1
ATOM 865 C C . LYS A 1 113 ? -0.386 3.554 10.936 1.00 94.94 113 LYS A C 1
ATOM 867 O O . LYS A 1 113 ? 0.711 3.407 10.405 1.00 94.94 113 LYS A O 1
ATOM 872 N N . GLN A 1 114 ? -1.519 3.192 10.332 1.00 93.19 114 GLN A N 1
ATOM 873 C CA . GLN A 1 114 ? -1.538 2.625 8.978 1.00 93.19 114 GLN A CA 1
ATOM 874 C C . GLN A 1 114 ? -0.965 3.614 7.957 1.00 93.19 114 GLN A C 1
ATOM 876 O O . GLN A 1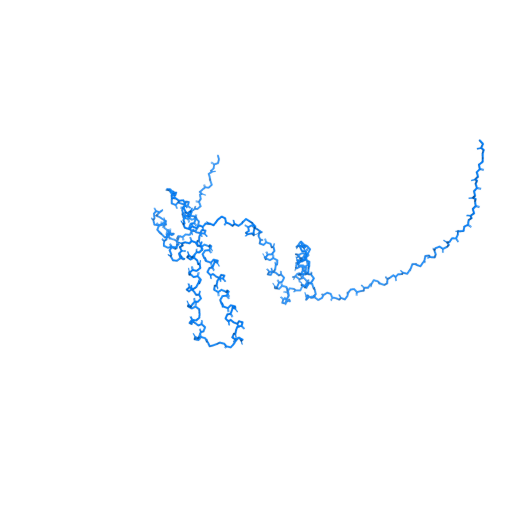 114 ? -0.167 3.240 7.095 1.00 93.19 114 GLN A O 1
ATOM 881 N N . ARG A 1 115 ? -1.315 4.898 8.087 1.00 93.38 115 ARG A N 1
ATOM 882 C CA . ARG A 1 115 ? -0.786 5.955 7.224 1.00 93.38 115 ARG A CA 1
ATOM 883 C C . ARG A 1 115 ? 0.714 6.181 7.428 1.00 93.38 115 ARG A C 1
ATOM 885 O O . ARG A 1 115 ? 1.430 6.320 6.439 1.00 93.38 115 ARG A O 1
ATOM 892 N N . ALA A 1 116 ? 1.188 6.181 8.672 1.00 95.06 116 ALA A N 1
ATOM 893 C CA . ALA A 1 116 ? 2.604 6.279 9.014 1.00 95.06 116 ALA A CA 1
ATOM 894 C C . ALA A 1 116 ? 3.396 5.125 8.394 1.00 95.06 116 ALA A C 1
ATOM 896 O O . ALA A 1 116 ? 4.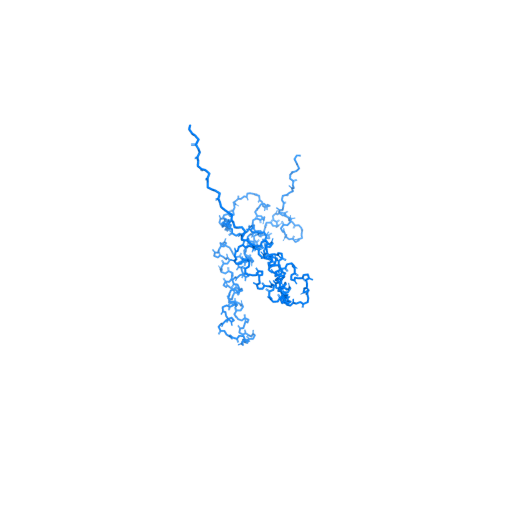376 5.371 7.698 1.00 95.06 116 ALA A O 1
ATOM 897 N N . ALA A 1 117 ? 2.915 3.886 8.545 1.00 95.25 117 ALA A N 1
ATOM 898 C CA . ALA A 1 117 ? 3.537 2.705 7.952 1.00 95.25 117 ALA A CA 1
ATOM 899 C C . ALA A 1 117 ? 3.636 2.808 6.421 1.00 95.25 117 ALA A C 1
ATOM 901 O O . ALA A 1 117 ? 4.671 2.471 5.843 1.00 95.25 117 ALA A O 1
ATOM 902 N N . LYS A 1 118 ? 2.592 3.330 5.762 1.00 91.88 118 LYS A N 1
ATOM 903 C CA . LYS A 1 118 ? 2.610 3.566 4.314 1.00 91.88 118 LYS A CA 1
ATOM 904 C C . LYS A 1 118 ? 3.653 4.614 3.915 1.00 91.88 118 LYS A C 1
ATOM 906 O O . LYS A 1 118 ? 4.474 4.337 3.047 1.00 91.88 118 LYS A O 1
ATOM 911 N N . ILE A 1 119 ? 3.648 5.791 4.548 1.00 93.00 119 ILE A N 1
ATOM 912 C CA . ILE A 1 119 ? 4.619 6.868 4.265 1.00 93.00 119 ILE A CA 1
ATOM 913 C C . ILE A 1 119 ? 6.049 6.367 4.481 1.00 93.00 119 ILE A C 1
ATOM 915 O O . ILE A 1 119 ? 6.925 6.623 3.654 1.00 93.00 119 ILE A O 1
ATOM 919 N N . PHE A 1 120 ? 6.265 5.634 5.573 1.00 96.62 120 PHE A N 1
ATOM 920 C CA . PHE A 1 120 ? 7.557 5.070 5.925 1.00 96.62 120 PHE A CA 1
ATOM 921 C C . PHE A 1 120 ? 8.053 4.102 4.844 1.00 96.62 120 PHE A C 1
ATOM 923 O O . PHE A 1 120 ? 9.159 4.257 4.325 1.00 96.62 120 PHE A O 1
ATOM 930 N N . SER A 1 121 ? 7.210 3.136 4.461 1.00 93.69 121 SER A N 1
ATOM 931 C CA . SER A 1 121 ? 7.523 2.154 3.418 1.00 93.69 121 SER A CA 1
ATOM 932 C C . SER A 1 121 ? 7.797 2.818 2.066 1.00 93.69 121 SER A C 1
ATOM 934 O O . SER A 1 121 ? 8.790 2.493 1.416 1.00 93.69 121 SER A O 1
ATOM 936 N N . ASP A 1 122 ? 6.952 3.765 1.651 1.00 91.50 122 ASP A N 1
ATOM 937 C CA . ASP A 1 122 ? 7.086 4.465 0.369 1.00 91.50 122 ASP A CA 1
ATOM 938 C C . ASP A 1 122 ? 8.392 5.278 0.303 1.00 91.50 122 ASP A C 1
ATOM 940 O O . ASP A 1 122 ? 9.091 5.260 -0.713 1.00 91.50 122 ASP A O 1
ATOM 944 N N . GLU A 1 123 ? 8.758 5.975 1.385 1.00 96.81 123 GLU A N 1
ATOM 945 C CA . GLU A 1 123 ? 10.006 6.744 1.437 1.00 96.81 123 GLU A CA 1
ATOM 946 C C . GLU A 1 123 ? 11.231 5.833 1.437 1.00 96.81 123 GLU A C 1
ATOM 948 O O . GLU A 1 123 ? 12.162 6.065 0.664 1.00 96.81 123 GLU A O 1
ATOM 953 N N . LYS A 1 124 ? 11.223 4.764 2.242 1.00 96.62 124 LYS A N 1
ATOM 954 C CA . LYS A 1 124 ? 12.320 3.791 2.276 1.00 96.62 124 LYS A CA 1
ATOM 955 C C . LYS A 1 124 ? 12.538 3.158 0.902 1.00 96.62 124 LYS A C 1
ATOM 957 O O . LYS A 1 124 ? 13.671 3.103 0.420 1.00 96.62 124 LYS A O 1
ATOM 962 N N . GLN A 1 125 ? 11.455 2.759 0.236 1.00 92.69 125 GLN A N 1
ATOM 963 C CA . GLN A 1 125 ? 11.502 2.196 -1.110 1.00 92.69 125 GLN A CA 1
ATOM 964 C C . GLN A 1 125 ? 12.039 3.211 -2.133 1.00 92.69 125 GLN A C 1
ATOM 966 O O . GLN A 1 125 ? 12.882 2.870 -2.963 1.00 92.69 125 GLN A O 1
ATOM 971 N N . SER A 1 126 ? 11.600 4.471 -2.055 1.00 93.38 126 SER A N 1
ATOM 972 C CA . SER A 1 126 ? 12.093 5.563 -2.904 1.00 93.38 126 SER A CA 1
ATOM 973 C C . SER A 1 126 ? 13.605 5.775 -2.751 1.00 93.38 126 SER A C 1
ATOM 975 O O . SER A 1 126 ? 14.333 5.842 -3.746 1.00 93.38 126 SER A O 1
ATOM 977 N N . LYS A 1 127 ? 14.111 5.806 -1.510 1.00 94.94 127 LYS A N 1
ATOM 978 C CA . LYS A 1 127 ? 15.549 5.938 -1.233 1.00 94.94 127 LYS A CA 1
ATOM 979 C C . LYS A 1 127 ? 16.352 4.752 -1.752 1.00 94.94 127 LYS A C 1
ATOM 981 O O . LYS A 1 127 ? 17.395 4.962 -2.375 1.00 94.94 127 LYS A O 1
ATOM 986 N N . PHE A 1 128 ? 15.852 3.536 -1.538 1.00 94.25 128 PHE A N 1
ATOM 987 C CA . PHE A 1 128 ? 16.471 2.324 -2.060 1.00 94.25 128 PHE A CA 1
ATOM 988 C C . PHE A 1 128 ? 16.603 2.383 -3.587 1.00 94.25 128 PHE A C 1
ATOM 990 O O . PHE A 1 128 ? 17.703 2.197 -4.106 1.00 94.25 128 PHE A O 1
ATOM 997 N N . TYR A 1 129 ? 15.527 2.724 -4.305 1.00 89.88 129 TYR A N 1
ATOM 998 C CA . TYR A 1 129 ? 15.555 2.838 -5.767 1.00 89.88 129 TYR A CA 1
ATOM 999 C C . TYR A 1 129 ? 16.517 3.920 -6.268 1.00 89.88 129 TYR A C 1
ATOM 1001 O O . TYR A 1 129 ? 17.250 3.703 -7.238 1.00 89.88 129 TYR A O 1
ATOM 1009 N N . ALA A 1 130 ? 16.539 5.085 -5.616 1.00 92.12 130 ALA A N 1
ATOM 1010 C CA . ALA A 1 130 ? 17.465 6.158 -5.968 1.00 92.12 130 ALA A CA 1
ATOM 1011 C C . ALA A 1 130 ? 18.924 5.703 -5.811 1.00 92.12 130 ALA A C 1
ATOM 1013 O O . ALA A 1 130 ? 19.750 5.907 -6.702 1.00 92.12 130 ALA A O 1
ATOM 1014 N N . TYR A 1 131 ? 19.229 5.024 -4.705 1.00 92.94 131 TYR A N 1
ATOM 1015 C CA . TYR A 1 131 ? 20.562 4.498 -4.443 1.00 92.94 131 TYR A CA 1
ATOM 1016 C C . TYR A 1 131 ? 20.948 3.377 -5.420 1.00 92.94 131 TYR A C 1
ATOM 1018 O O . TYR A 1 131 ? 22.045 3.413 -5.983 1.00 92.94 131 TYR A O 1
ATOM 1026 N N . SER A 1 132 ? 20.052 2.418 -5.682 1.00 88.88 132 SER A N 1
ATOM 1027 C CA . SER A 1 132 ? 20.319 1.286 -6.578 1.00 88.88 132 SER A CA 1
ATOM 1028 C C . SER A 1 132 ? 20.573 1.729 -8.018 1.00 88.88 132 SER A C 1
ATOM 1030 O O . SER A 1 132 ? 21.430 1.158 -8.692 1.00 88.88 132 SER A O 1
ATOM 1032 N N . THR A 1 133 ? 19.861 2.764 -8.475 1.00 88.62 133 THR A N 1
ATOM 1033 C CA . THR A 1 133 ? 20.017 3.336 -9.821 1.00 88.62 133 THR A CA 1
ATOM 1034 C C . THR A 1 133 ? 21.404 3.950 -10.014 1.00 88.62 133 THR A C 1
ATOM 1036 O O . THR A 1 133 ? 21.995 3.815 -11.081 1.00 88.62 133 THR A O 1
ATOM 1039 N N . LEU A 1 134 ? 21.957 4.579 -8.973 1.00 92.69 134 LEU A N 1
ATOM 1040 C CA . LEU A 1 134 ? 23.279 5.206 -9.027 1.00 92.69 134 LEU A CA 1
ATOM 1041 C C . LEU A 1 134 ? 24.432 4.187 -8.970 1.00 92.69 134 LEU A C 1
ATOM 1043 O O . LEU A 1 134 ? 25.470 4.412 -9.585 1.00 92.69 134 LEU A O 1
ATOM 1047 N N . HIS A 1 135 ? 24.255 3.060 -8.272 1.00 90.06 135 HIS A N 1
ATOM 1048 C CA . HIS A 1 135 ? 25.357 2.145 -7.923 1.00 90.06 135 HIS A CA 1
ATOM 1049 C C . HIS A 1 135 ? 25.348 0.798 -8.680 1.00 90.06 135 HIS A C 1
ATOM 1051 O O . HIS A 1 135 ? 26.105 -0.111 -8.342 1.00 90.06 135 HIS A O 1
ATOM 1057 N N . SER A 1 136 ? 24.531 0.650 -9.734 1.00 73.75 136 SER A N 1
ATOM 1058 C CA . SER A 1 136 ? 24.603 -0.456 -10.718 1.00 73.75 136 SER A CA 1
ATOM 1059 C C . SER A 1 136 ? 24.716 -1.879 -10.124 1.00 73.75 136 SER A C 1
ATOM 1061 O O . SER A 1 136 ? 25.555 -2.679 -10.540 1.00 73.75 136 SER A O 1
ATOM 1063 N N . HIS A 1 137 ? 23.860 -2.210 -9.150 1.00 72.88 137 HIS A N 1
ATOM 1064 C CA . HIS A 1 137 ? 23.711 -3.540 -8.520 1.00 72.88 137 HIS A CA 1
ATOM 1065 C C . HIS A 1 137 ? 24.946 -4.158 -7.831 1.00 72.88 137 HIS A C 1
ATOM 1067 O O . HIS A 1 137 ? 24.858 -5.283 -7.337 1.00 72.88 137 HIS A O 1
ATOM 1073 N N . ARG A 1 138 ? 26.087 -3.466 -7.744 1.00 79.00 138 ARG A N 1
ATOM 1074 C CA . ARG A 1 138 ? 27.283 -3.962 -7.042 1.00 79.00 138 ARG A CA 1
ATOM 1075 C C . ARG A 1 138 ? 27.492 -3.184 -5.749 1.00 79.00 138 ARG A C 1
ATOM 1077 O O . ARG A 1 138 ? 28.288 -2.256 -5.714 1.00 79.00 138 ARG A O 1
ATOM 1084 N N . TYR A 1 139 ? 26.786 -3.574 -4.692 1.00 82.75 139 TYR A N 1
ATOM 1085 C CA . TYR A 1 139 ? 26.951 -2.982 -3.362 1.00 82.75 139 TYR A CA 1
ATOM 1086 C C . TYR A 1 139 ? 27.453 -4.002 -2.341 1.00 82.75 139 TYR A C 1
ATOM 1088 O O . TYR A 1 139 ? 27.089 -5.181 -2.359 1.00 82.75 139 TYR A O 1
ATOM 1096 N N . ASN A 1 140 ? 28.303 -3.528 -1.430 1.00 86.94 140 ASN A N 1
ATOM 1097 C CA . ASN A 1 140 ? 28.731 -4.294 -0.268 1.00 86.94 140 ASN A CA 1
ATOM 1098 C C . ASN A 1 140 ? 27.585 -4.330 0.756 1.00 86.94 140 ASN A C 1
ATOM 1100 O O . ASN A 1 140 ? 26.970 -3.307 1.054 1.00 86.94 140 ASN A O 1
ATOM 1104 N N . ARG A 1 141 ? 27.309 -5.501 1.338 1.00 85.00 141 ARG A N 1
ATOM 1105 C CA . ARG A 1 141 ? 26.259 -5.669 2.355 1.00 85.00 141 ARG A CA 1
ATOM 1106 C C . ARG A 1 141 ? 26.457 -4.760 3.576 1.00 85.00 141 ARG A C 1
ATOM 1108 O O . ARG A 1 141 ? 25.469 -4.376 4.192 1.00 85.00 141 ARG A O 1
ATOM 1115 N N . GLY A 1 142 ? 27.705 -4.441 3.931 1.00 89.44 142 GLY A N 1
ATOM 1116 C CA . GLY A 1 142 ? 28.009 -3.500 5.014 1.00 89.44 142 GLY A CA 1
ATOM 1117 C C . GLY A 1 142 ? 27.524 -2.085 4.701 1.00 89.44 142 GLY A C 1
ATOM 1118 O O . GLY A 1 142 ? 26.777 -1.512 5.482 1.00 89.44 142 GLY A O 1
ATOM 1119 N N . GLU A 1 143 ? 27.857 -1.582 3.512 1.00 91.75 143 GLU A N 1
ATOM 1120 C CA . GLU A 1 143 ? 27.431 -0.258 3.043 1.00 91.75 143 GLU A CA 1
ATOM 1121 C C . GLU A 1 143 ? 25.902 -0.153 2.940 1.00 91.75 143 GLU A C 1
ATOM 1123 O O . GLU A 1 143 ? 25.317 0.856 3.331 1.00 91.75 143 GLU A O 1
ATOM 1128 N N . LEU A 1 144 ? 25.239 -1.225 2.487 1.00 92.12 144 LEU A N 1
ATOM 1129 C CA . LEU A 1 144 ? 23.779 -1.267 2.414 1.00 92.12 144 LEU A CA 1
ATOM 1130 C C . LEU A 1 144 ? 23.129 -1.105 3.797 1.00 92.12 144 LEU A C 1
ATOM 1132 O O . LEU A 1 144 ? 22.126 -0.411 3.914 1.00 92.12 144 LEU A O 1
ATOM 1136 N N . ARG A 1 145 ? 23.710 -1.694 4.851 1.00 93.50 145 ARG A N 1
ATOM 1137 C CA . ARG A 1 145 ? 23.178 -1.585 6.218 1.00 93.50 145 ARG A CA 1
ATOM 1138 C C . ARG A 1 145 ? 23.238 -0.151 6.742 1.00 93.50 145 ARG A C 1
ATOM 1140 O O . ARG A 1 145 ? 22.273 0.319 7.339 1.00 93.50 145 ARG A O 1
ATOM 1147 N N . ASP A 1 146 ? 24.345 0.547 6.505 1.00 94.88 146 ASP A N 1
ATOM 1148 C CA . ASP A 1 146 ? 24.483 1.947 6.922 1.00 94.88 146 ASP A CA 1
ATOM 1149 C C . ASP A 1 146 ? 23.472 2.833 6.180 1.00 94.88 146 ASP A C 1
ATOM 1151 O O . ASP A 1 146 ? 22.843 3.712 6.775 1.00 94.88 146 ASP A O 1
ATOM 1155 N N . LYS A 1 147 ? 23.237 2.539 4.895 1.00 96.38 147 LYS A N 1
ATOM 1156 C CA . LYS A 1 147 ? 22.221 3.222 4.089 1.00 96.38 147 LYS A CA 1
ATOM 1157 C C . LYS A 1 147 ? 20.797 2.920 4.541 1.00 96.38 147 LYS A C 1
ATOM 1159 O O . LYS A 1 147 ? 19.995 3.845 4.604 1.00 96.38 147 LYS A O 1
ATOM 1164 N N . GLU A 1 148 ? 20.486 1.686 4.927 1.00 96.06 148 GLU A N 1
ATOM 1165 C CA . GLU A 1 148 ? 19.181 1.336 5.501 1.00 96.06 148 GLU A CA 1
ATOM 1166 C C . GLU A 1 148 ? 18.870 2.164 6.756 1.00 96.06 148 GLU A C 1
ATOM 1168 O O . GLU A 1 148 ? 17.762 2.683 6.871 1.00 96.06 148 GLU A O 1
ATOM 1173 N N . ILE A 1 149 ? 19.852 2.381 7.640 1.00 96.75 149 ILE A N 1
ATOM 1174 C CA . ILE A 1 149 ? 19.686 3.232 8.832 1.00 96.75 149 ILE A CA 1
ATOM 1175 C C . ILE A 1 149 ? 19.413 4.694 8.439 1.00 96.75 149 ILE A C 1
ATOM 1177 O O . ILE A 1 149 ? 18.577 5.358 9.056 1.00 96.75 149 ILE A O 1
ATOM 1181 N N . GLU A 1 150 ? 20.114 5.223 7.430 1.00 97.00 150 GLU A N 1
ATOM 1182 C CA . GLU A 1 150 ? 19.845 6.568 6.900 1.00 97.00 150 GLU A CA 1
ATOM 1183 C C . GLU A 1 150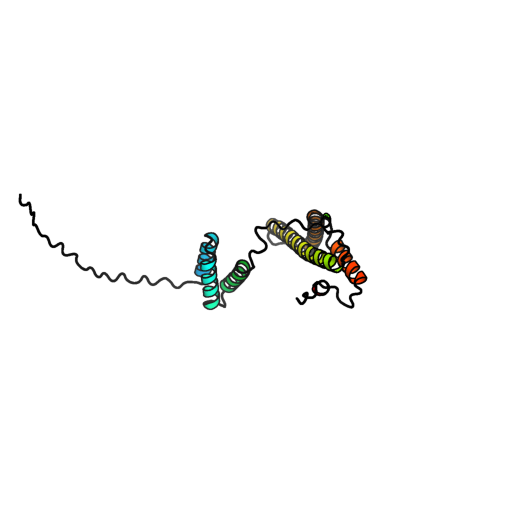 ? 18.429 6.675 6.314 1.00 97.00 150 GLU A C 1
ATOM 1185 O O . GLU A 1 150 ? 17.739 7.672 6.537 1.00 97.00 150 GLU A O 1
ATOM 1190 N N . TRP A 1 151 ? 17.979 5.653 5.582 1.00 97.00 151 TRP A N 1
ATOM 1191 C CA . TRP A 1 151 ? 16.650 5.625 4.973 1.00 97.00 151 TRP A CA 1
ATOM 1192 C C . TRP A 1 151 ? 15.545 5.512 6.014 1.00 97.00 151 TRP A C 1
ATOM 1194 O O . TRP A 1 151 ? 14.548 6.215 5.888 1.00 97.00 151 TRP A O 1
ATOM 1204 N N . ASP A 1 152 ? 15.741 4.710 7.060 1.00 97.31 152 ASP A N 1
ATOM 1205 C CA . ASP A 1 152 ? 14.797 4.594 8.173 1.00 97.31 152 ASP A CA 1
ATOM 1206 C C . ASP A 1 152 ? 14.629 5.940 8.893 1.00 97.31 152 ASP A C 1
ATOM 1208 O O . ASP A 1 152 ? 13.507 6.371 9.158 1.00 97.31 152 ASP A O 1
ATOM 1212 N N . LYS A 1 153 ? 15.726 6.675 9.128 1.00 97.69 153 LYS A N 1
ATOM 1213 C CA . LYS A 1 153 ? 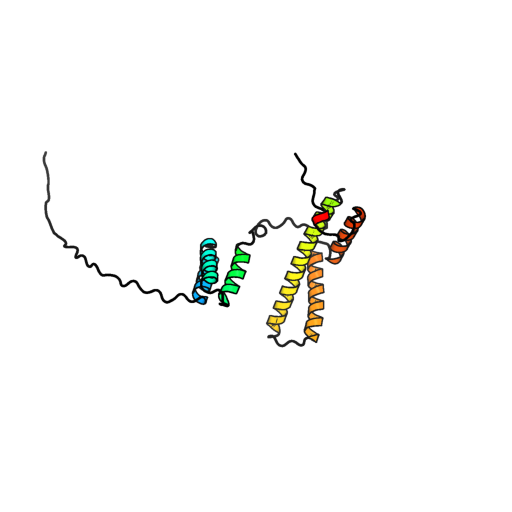15.666 8.032 9.701 1.00 97.69 153 LYS A CA 1
ATOM 1214 C C . LYS A 1 153 ? 14.926 9.013 8.794 1.00 97.69 153 LYS A C 1
ATOM 1216 O O . LYS A 1 153 ? 14.110 9.789 9.284 1.00 97.69 153 LYS A O 1
ATOM 1221 N N . ALA A 1 154 ? 15.200 8.983 7.490 1.00 97.12 154 ALA A N 1
ATOM 1222 C CA . ALA A 1 154 ? 14.539 9.859 6.522 1.00 97.12 154 ALA A CA 1
ATOM 1223 C C . ALA A 1 154 ? 13.035 9.552 6.401 1.00 97.12 154 ALA A C 1
ATOM 1225 O O . ALA A 1 154 ? 12.215 10.468 6.325 1.00 97.12 154 ALA A O 1
ATOM 1226 N N . ALA A 1 155 ? 12.674 8.269 6.415 1.00 97.06 155 ALA A N 1
ATOM 1227 C CA . ALA A 1 155 ? 11.296 7.804 6.423 1.00 97.06 155 ALA A CA 1
ATOM 1228 C C . ALA A 1 155 ? 10.556 8.282 7.682 1.00 97.06 155 ALA A C 1
ATOM 1230 O O . ALA A 1 155 ? 9.477 8.865 7.575 1.00 97.06 155 ALA A O 1
ATOM 1231 N N . GLU A 1 156 ? 11.170 8.143 8.857 1.00 97.81 156 GLU A N 1
ATOM 1232 C CA . GLU A 1 156 ? 10.610 8.613 10.127 1.00 97.81 156 GLU A CA 1
ATOM 1233 C C . GLU A 1 156 ? 10.475 10.146 10.186 1.00 97.81 156 GLU A C 1
ATOM 1235 O O . GLU A 1 156 ? 9.466 10.680 10.653 1.00 97.81 156 GLU A O 1
ATOM 1240 N N . GLU A 1 157 ? 11.458 10.888 9.664 1.00 97.62 157 GLU A N 1
ATOM 1241 C CA . GLU A 1 157 ? 11.374 12.347 9.538 1.00 97.62 157 GLU A CA 1
ATOM 1242 C C . GLU A 1 157 ? 10.197 12.762 8.647 1.00 97.62 157 GLU A C 1
ATOM 1244 O O . GLU A 1 157 ? 9.453 13.690 8.984 1.00 97.62 157 GLU A O 1
ATOM 1249 N N . LYS A 1 158 ? 9.977 12.046 7.539 1.00 96.06 158 LYS A N 1
ATOM 1250 C CA . LYS A 1 158 ? 8.847 12.294 6.642 1.00 96.06 158 LYS A CA 1
ATOM 1251 C C . LYS A 1 158 ? 7.508 12.001 7.314 1.00 96.06 158 LYS A C 1
ATOM 1253 O O . LYS A 1 158 ? 6.604 12.831 7.214 1.00 96.06 158 LYS A O 1
ATOM 1258 N N . VAL A 1 159 ? 7.394 10.889 8.044 1.00 96.06 159 VAL A N 1
ATOM 1259 C CA . VAL A 1 159 ? 6.211 10.567 8.862 1.00 96.06 159 VAL A CA 1
ATOM 1260 C C . VAL A 1 159 ? 5.916 11.711 9.832 1.00 96.06 159 VAL A C 1
ATOM 1262 O O . VAL A 1 159 ? 4.812 12.260 9.815 1.00 96.06 159 VAL A O 1
ATOM 1265 N N . ARG A 1 160 ? 6.918 12.153 10.605 1.00 96.19 160 ARG A N 1
ATOM 1266 C CA . ARG A 1 160 ? 6.765 13.258 11.564 1.00 96.19 160 ARG A CA 1
ATOM 1267 C C . ARG A 1 160 ? 6.368 14.568 10.884 1.00 96.19 160 ARG A C 1
ATOM 1269 O O . ARG A 1 160 ? 5.527 15.292 11.411 1.00 96.19 160 ARG A O 1
ATOM 1276 N N . LYS A 1 161 ? 6.928 14.876 9.712 1.00 95.06 161 LYS A N 1
ATOM 1277 C CA . LYS A 1 161 ? 6.597 16.083 8.941 1.00 95.06 161 LYS A CA 1
ATOM 1278 C C . LYS A 1 161 ? 5.163 16.066 8.408 1.00 95.06 161 LYS A C 1
ATOM 1280 O O . LYS A 1 161 ? 4.492 17.094 8.460 1.00 95.06 161 LYS A O 1
ATOM 1285 N N . GLU A 1 162 ? 4.703 14.934 7.881 1.00 92.81 162 GLU A N 1
ATOM 1286 C CA . GLU A 1 162 ? 3.375 14.818 7.265 1.00 92.81 162 GLU A CA 1
ATOM 1287 C C . GLU A 1 162 ? 2.254 14.649 8.291 1.00 92.81 162 GLU A C 1
ATOM 1289 O O . GLU A 1 162 ? 1.179 15.230 8.129 1.00 92.81 162 GLU A O 1
ATOM 1294 N N . LEU A 1 163 ? 2.492 13.874 9.350 1.00 93.06 163 LEU A N 1
ATOM 1295 C CA . LEU A 1 163 ? 1.477 13.556 10.354 1.00 93.06 163 LEU A CA 1
ATOM 1296 C C . LEU A 1 163 ? 1.581 14.434 11.602 1.00 93.06 163 LEU A C 1
ATOM 1298 O O . LEU A 1 163 ? 0.623 14.516 12.364 1.00 93.06 163 LEU A O 1
ATOM 1302 N N . GLY A 1 164 ? 2.700 15.125 11.816 1.00 94.50 164 GLY A N 1
ATOM 1303 C CA . GLY A 1 164 ? 2.954 15.912 13.026 1.00 94.50 164 GLY A CA 1
ATOM 1304 C C . GLY A 1 164 ? 3.366 15.078 14.242 1.00 94.50 164 GLY A C 1
ATOM 1305 O O . GLY A 1 164 ? 3.482 15.640 15.326 1.00 94.50 164 GLY A O 1
ATOM 1306 N N . MET A 1 165 ? 3.568 13.769 14.069 1.00 94.75 165 MET A N 1
ATOM 1307 C CA . MET A 1 165 ? 4.032 12.826 15.089 1.00 94.75 165 MET A CA 1
ATOM 1308 C C . MET A 1 165 ? 4.781 11.662 14.425 1.00 94.75 165 MET A C 1
ATOM 1310 O O . MET A 1 165 ? 4.486 11.324 13.278 1.00 94.75 165 MET A O 1
ATOM 1314 N N . GLY A 1 166 ? 5.762 11.087 15.116 1.00 95.56 166 GLY A N 1
ATOM 1315 C CA . GLY A 1 166 ? 6.519 9.915 14.663 1.00 95.56 166 GLY A CA 1
ATOM 1316 C C . GLY A 1 166 ? 5.767 8.593 14.851 1.00 95.56 166 GLY A C 1
ATOM 1317 O O . GLY A 1 166 ? 4.798 8.528 15.610 1.00 95.56 166 GLY A O 1
ATOM 1318 N N . SER A 1 167 ? 6.232 7.523 14.205 1.00 95.00 167 SER A N 1
ATOM 1319 C CA . SER A 1 167 ? 5.643 6.181 14.319 1.00 95.00 167 SER A CA 1
ATOM 1320 C C . SER A 1 167 ? 5.649 5.683 15.771 1.00 95.00 167 SER A C 1
ATOM 1322 O O . SER A 1 167 ? 4.618 5.246 16.280 1.00 95.00 167 SER A O 1
ATOM 1324 N N . ASP A 1 168 ? 6.765 5.859 16.485 1.00 95.88 168 ASP A N 1
ATOM 1325 C CA . ASP A 1 168 ? 6.896 5.461 17.897 1.00 95.88 168 ASP A CA 1
ATOM 1326 C C . ASP A 1 168 ? 6.004 6.290 18.841 1.00 95.88 168 ASP A C 1
ATOM 1328 O O . ASP A 1 168 ? 5.630 5.856 19.931 1.00 95.88 168 ASP A O 1
ATOM 1332 N N . GLU A 1 169 ? 5.680 7.529 18.462 1.00 96.69 169 GLU A N 1
ATOM 1333 C CA . GLU A 1 169 ? 4.747 8.377 19.215 1.00 96.69 169 GLU A CA 1
ATOM 1334 C C . GLU A 1 169 ? 3.305 7.909 19.017 1.00 96.69 169 GLU A C 1
ATOM 1336 O O . GLU A 1 169 ? 2.533 7.906 19.975 1.00 96.69 169 GLU A O 1
ATOM 1341 N N . ILE A 1 170 ? 2.955 7.465 17.805 1.00 95.38 170 ILE A N 1
ATOM 1342 C CA . ILE A 1 170 ? 1.642 6.878 17.514 1.00 95.38 170 ILE A CA 1
ATOM 1343 C C . ILE A 1 170 ? 1.462 5.591 18.319 1.00 95.38 170 ILE A C 1
ATOM 1345 O O . ILE A 1 170 ? 0.429 5.418 18.963 1.00 95.38 170 ILE A O 1
ATOM 1349 N N . ASP A 1 171 ? 2.471 4.721 18.332 1.00 95.44 171 ASP A N 1
ATOM 1350 C CA . ASP A 1 171 ? 2.410 3.446 19.049 1.00 95.44 171 ASP A CA 1
ATOM 1351 C C . ASP A 1 171 ? 2.251 3.630 20.561 1.00 95.44 171 ASP A C 1
ATOM 1353 O O . ASP A 1 171 ? 1.373 3.008 21.163 1.00 95.44 171 ASP A O 1
ATOM 1357 N N . ARG A 1 172 ? 3.010 4.552 21.166 1.00 96.50 172 ARG A N 1
ATOM 1358 C CA . ARG A 1 172 ? 2.842 4.902 22.585 1.00 96.50 172 ARG A CA 1
ATOM 1359 C C . ARG A 1 172 ? 1.458 5.474 22.877 1.00 96.50 172 ARG A C 1
ATOM 1361 O O . ARG A 1 172 ? 0.824 5.070 23.846 1.00 96.50 172 ARG A O 1
ATOM 1368 N N . ALA A 1 173 ? 0.951 6.360 22.020 1.00 95.00 173 ALA A N 1
ATOM 1369 C CA . ALA A 1 173 ? -0.381 6.933 22.197 1.00 95.00 173 ALA A CA 1
ATOM 1370 C C . ALA A 1 173 ? -1.492 5.869 22.094 1.00 95.00 173 ALA A C 1
ATOM 1372 O O . ALA A 1 173 ? -2.491 5.946 22.810 1.00 95.00 173 ALA A O 1
ATOM 1373 N N . ILE A 1 174 ? -1.329 4.862 21.228 1.00 95.19 174 ILE A N 1
ATOM 1374 C CA . ILE A 1 174 ? -2.241 3.713 21.135 1.00 95.19 174 ILE A CA 1
ATOM 1375 C C . ILE A 1 174 ? -2.203 2.898 22.430 1.00 95.19 174 ILE A C 1
ATOM 1377 O O . ILE A 1 174 ? -3.256 2.559 22.976 1.00 95.19 174 ILE A O 1
ATOM 1381 N N . GLU A 1 175 ? -1.004 2.609 22.934 1.00 95.88 175 GLU A N 1
ATOM 1382 C CA . GLU A 1 175 ? -0.817 1.845 24.166 1.00 95.88 175 GLU A CA 1
ATOM 1383 C C . GLU A 1 175 ? -1.451 2.550 25.374 1.00 95.88 175 GLU A C 1
ATOM 1385 O O . GLU A 1 175 ? -2.196 1.923 26.127 1.00 95.88 175 GLU A O 1
ATOM 1390 N N . GLU A 1 176 ? -1.257 3.865 25.507 1.00 95.56 176 GLU A N 1
ATOM 1391 C CA . GLU A 1 176 ? -1.886 4.680 26.553 1.00 95.56 176 GLU A CA 1
ATOM 1392 C C . GLU A 1 176 ? -3.418 4.587 26.520 1.00 95.56 176 GLU A C 1
ATOM 1394 O O . GLU A 1 176 ? -4.058 4.446 27.565 1.00 95.56 176 GLU A O 1
ATOM 1399 N N . ILE A 1 177 ? -4.035 4.629 25.334 1.00 94.88 177 ILE A N 1
ATOM 1400 C CA . ILE A 1 177 ? -5.494 4.485 25.218 1.00 94.88 177 ILE A CA 1
ATOM 1401 C C . ILE A 1 177 ? -5.930 3.068 25.600 1.00 94.88 177 ILE A C 1
ATOM 1403 O O . ILE A 1 177 ? -6.928 2.904 26.303 1.00 94.88 177 ILE A O 1
ATOM 1407 N N . CYS A 1 178 ? -5.194 2.039 25.182 1.00 95.31 178 CYS A N 1
ATOM 1408 C CA . CYS A 1 178 ? -5.501 0.663 25.567 1.00 95.31 178 CYS A CA 1
ATOM 1409 C C . CYS A 1 178 ? -5.413 0.444 27.082 1.00 95.31 178 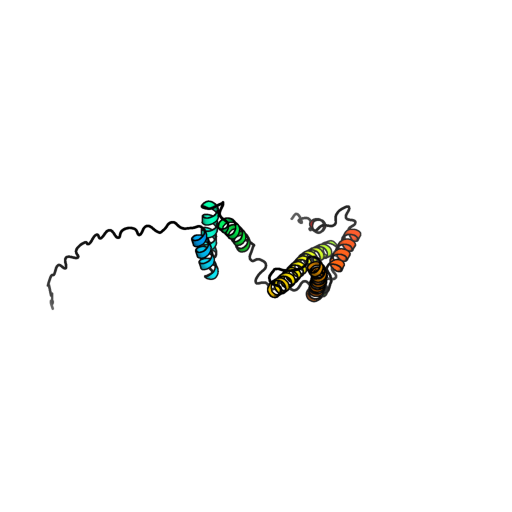CYS A C 1
ATOM 1411 O O . CYS A 1 178 ? -6.278 -0.225 27.654 1.00 95.31 178 CYS A O 1
ATOM 1413 N N . GLN A 1 179 ? -4.439 1.069 27.749 1.00 95.75 179 GLN A N 1
ATOM 1414 C CA . GLN A 1 179 ? -4.347 1.075 29.209 1.00 95.75 179 GLN A CA 1
ATOM 1415 C C . GLN A 1 179 ? -5.550 1.786 29.851 1.00 95.75 179 GLN A C 1
ATOM 1417 O O . GLN A 1 179 ? -6.139 1.258 30.795 1.00 95.75 179 GLN A O 1
ATOM 1422 N N . GLN A 1 180 ? -5.977 2.938 29.316 1.00 94.88 180 GLN A N 1
ATOM 1423 C CA . GLN A 1 180 ? -7.167 3.663 29.795 1.00 94.88 180 GLN A CA 1
ATOM 1424 C C . GLN A 1 180 ? -8.454 2.839 29.658 1.00 94.88 180 GLN A C 1
ATOM 1426 O O . GLN A 1 180 ? -9.297 2.846 30.556 1.00 94.88 180 GLN A O 1
ATOM 1431 N N . LEU A 1 181 ? -8.588 2.100 28.557 1.00 94.94 181 LEU A N 1
ATOM 1432 C CA . LEU A 1 181 ? -9.720 1.215 28.285 1.00 94.94 181 LEU A CA 1
ATOM 1433 C C . LEU A 1 181 ? -9.650 -0.120 29.042 1.00 94.94 181 LEU A C 1
ATOM 1435 O O . LEU A 1 181 ? -10.598 -0.898 28.970 1.00 94.94 181 LEU A O 1
ATOM 1439 N N . LYS A 1 182 ? -8.558 -0.384 29.775 1.00 96.69 182 LYS A N 1
ATOM 1440 C CA . LYS A 1 182 ? -8.306 -1.651 30.483 1.00 96.69 182 LYS A CA 1
ATOM 1441 C C . LYS A 1 182 ? -8.431 -2.873 29.563 1.00 96.69 182 LYS A C 1
ATOM 1443 O O . LYS A 1 182 ? -8.926 -3.918 29.986 1.00 96.69 182 LYS A O 1
ATOM 1448 N N . VAL A 1 183 ? -7.993 -2.743 28.309 1.00 95.44 183 VAL A N 1
ATOM 1449 C CA . VAL A 1 183 ? -7.984 -3.855 27.348 1.00 95.44 183 VAL A CA 1
ATOM 1450 C C . VAL A 1 183 ? -7.023 -4.928 27.856 1.00 95.44 183 VAL A C 1
ATOM 1452 O O . VAL A 1 183 ? -5.842 -4.660 28.075 1.00 95.44 183 VAL A O 1
ATOM 1455 N N . SER A 1 184 ? -7.519 -6.148 28.053 1.00 93.00 184 SER A N 1
ATOM 1456 C CA . SER A 1 184 ? -6.679 -7.299 28.366 1.00 93.00 184 SER A CA 1
ATOM 1457 C C . SER A 1 184 ? -6.135 -7.913 27.071 1.00 93.00 184 SER A C 1
ATOM 1459 O O . SER A 1 184 ? -6.877 -8.193 26.134 1.00 93.00 184 SER A O 1
ATOM 1461 N N . GLY A 1 185 ? -4.820 -8.135 27.005 1.00 93.50 185 GLY A N 1
ATOM 1462 C CA . GLY A 1 185 ? -4.174 -8.768 25.851 1.00 93.50 185 GLY A CA 1
ATOM 1463 C C . GLY A 1 185 ? -3.639 -7.784 24.807 1.00 93.50 185 GLY A C 1
ATOM 1464 O O . GLY A 1 185 ? -3.089 -6.737 25.146 1.00 93.50 185 GLY A O 1
ATOM 1465 N N . LYS A 1 186 ? -3.706 -8.168 23.525 1.00 94.06 186 LYS A N 1
ATOM 1466 C CA . LYS A 1 186 ? -3.096 -7.409 22.425 1.00 94.06 186 LYS A CA 1
ATOM 1467 C C . LYS A 1 186 ? -3.973 -6.211 22.050 1.00 94.06 186 LYS A C 1
ATOM 1469 O O . LYS A 1 186 ? -5.128 -6.376 21.679 1.00 94.06 186 LYS A O 1
ATOM 1474 N N . CYS A 1 187 ? -3.394 -5.015 22.101 1.00 92.75 187 CYS A N 1
ATOM 1475 C CA . CYS A 1 187 ? -4.035 -3.786 21.647 1.00 92.75 187 CYS A CA 1
ATOM 1476 C C . CYS A 1 187 ? -4.105 -3.766 20.108 1.00 92.75 187 CYS A C 1
ATOM 1478 O O . CYS A 1 187 ? -3.090 -3.563 19.438 1.00 92.75 187 CYS A O 1
ATOM 1480 N N . ASP A 1 188 ? -5.284 -4.018 19.538 1.00 94.06 188 ASP A N 1
ATOM 1481 C CA . ASP A 1 188 ? -5.518 -4.015 18.091 1.00 94.06 188 ASP A CA 1
ATOM 1482 C C . ASP A 1 188 ? -6.735 -3.161 17.696 1.00 94.06 188 ASP A C 1
ATOM 1484 O O . ASP A 1 188 ? -7.492 -2.691 18.544 1.00 94.06 188 ASP A O 1
ATOM 1488 N N . ALA A 1 189 ? -6.919 -2.949 16.389 1.00 90.06 189 ALA A N 1
ATOM 1489 C CA . ALA A 1 189 ? -7.967 -2.078 15.859 1.00 90.06 189 ALA A CA 1
ATOM 1490 C C . ALA A 1 189 ? -9.398 -2.556 16.181 1.00 90.06 189 ALA A C 1
ATOM 1492 O O . ALA A 1 189 ? -10.324 -1.743 16.169 1.00 90.06 189 ALA A O 1
ATOM 1493 N N . SER A 1 190 ? -9.599 -3.849 16.470 1.00 91.62 190 SER A N 1
ATOM 1494 C CA . SER A 1 190 ? -10.930 -4.408 16.752 1.00 91.62 190 SER A CA 1
ATOM 1495 C C . SER A 1 190 ? -11.493 -3.892 18.076 1.00 91.62 190 SER A C 1
ATOM 1497 O O . SER A 1 190 ? -12.692 -3.651 18.181 1.00 91.62 190 SER A O 1
ATOM 1499 N N . GLN A 1 191 ? -10.618 -3.591 19.041 1.00 91.31 191 GLN A N 1
ATOM 1500 C CA . GLN A 1 191 ? -10.984 -3.086 20.371 1.00 91.31 191 GLN A CA 1
ATOM 1501 C C . GLN A 1 191 ? -11.617 -1.683 20.340 1.00 91.31 191 GLN A C 1
ATOM 1503 O O . GLN A 1 191 ? -12.183 -1.222 21.332 1.00 91.31 191 GLN A O 1
ATOM 1508 N N . PHE A 1 192 ? -11.532 -0.996 19.198 1.00 90.88 192 PHE A N 1
ATOM 1509 C CA . PHE A 1 192 ? -12.007 0.375 19.014 1.00 90.88 192 PHE A CA 1
ATOM 1510 C C . PHE A 1 192 ? -13.255 0.483 18.132 1.00 90.88 192 PHE A C 1
ATOM 1512 O O . PHE A 1 192 ? -13.754 1.592 17.905 1.00 90.88 192 PHE A O 1
ATOM 1519 N N . GLN A 1 193 ? -13.767 -0.639 17.621 1.00 88.69 193 GLN A N 1
ATOM 1520 C CA . GLN A 1 193 ? -15.008 -0.655 16.852 1.00 88.69 193 GLN A CA 1
ATOM 1521 C C . GLN A 1 193 ? -16.189 -0.330 17.778 1.00 88.69 193 GLN A C 1
ATOM 1523 O O . GLN A 1 193 ? -16.255 -0.789 18.920 1.00 88.69 193 GLN A O 1
ATOM 1528 N N . GLU A 1 194 ? -17.096 0.528 17.313 1.00 81.69 194 GLU A N 1
ATOM 1529 C CA . GLU A 1 194 ? -18.378 0.714 17.991 1.00 81.69 194 GLU A CA 1
ATOM 1530 C C . GLU A 1 194 ? -19.214 -0.543 17.780 1.00 81.69 194 GLU A C 1
ATOM 1532 O O . GLU A 1 194 ? -19.276 -1.071 16.669 1.00 81.69 194 GLU A O 1
ATOM 1537 N N . GLU A 1 195 ? -19.836 -1.034 18.851 1.00 81.81 195 GLU A N 1
ATOM 1538 C CA . GLU A 1 195 ? -20.848 -2.068 18.699 1.00 81.81 195 GLU A CA 1
ATOM 1539 C C . GLU A 1 195 ? -21.959 -1.501 17.807 1.00 81.81 195 GLU A C 1
ATOM 1541 O O . GLU A 1 195 ? -22.355 -0.346 17.999 1.00 81.81 195 GLU A O 1
ATOM 1546 N N . PRO A 1 196 ? -22.438 -2.263 16.810 1.00 79.62 196 PRO A N 1
ATOM 1547 C CA . PRO A 1 196 ? -23.510 -1.796 15.949 1.00 79.62 196 PRO A CA 1
ATOM 1548 C C . PRO A 1 196 ? -24.709 -1.443 16.832 1.00 79.62 196 PRO A C 1
ATOM 1550 O O . PRO A 1 196 ? -25.265 -2.314 17.502 1.00 79.62 196 PRO A O 1
ATOM 1553 N N . THR A 1 197 ? -25.092 -0.163 16.862 1.00 77.12 197 THR A N 1
ATOM 1554 C CA . THR A 1 197 ? -26.280 0.277 17.594 1.00 77.12 197 THR A CA 1
ATOM 1555 C C . THR A 1 197 ? -27.477 -0.421 16.972 1.00 77.12 197 THR A C 1
ATOM 1557 O O . THR A 1 197 ? -27.828 -0.149 15.823 1.00 77.12 197 THR A O 1
ATOM 1560 N N . THR A 1 198 ? -28.051 -1.372 17.704 1.00 77.12 198 THR A N 1
ATOM 1561 C CA . THR A 1 198 ? -29.263 -2.070 17.286 1.00 77.12 198 THR A CA 1
ATOM 1562 C C . THR A 1 198 ? -30.396 -1.037 17.252 1.00 77.12 198 THR A C 1
ATOM 1564 O O . THR A 1 198 ? -30.561 -0.326 18.246 1.00 77.12 198 THR A O 1
ATOM 1567 N N . PRO A 1 199 ? -31.088 -0.870 16.110 1.00 78.31 199 PRO A N 1
ATOM 1568 C CA . PRO A 1 199 ? -32.127 0.144 15.942 1.00 78.31 199 PRO A CA 1
ATOM 1569 C C . PRO A 1 199 ? -33.379 -0.136 16.778 1.00 78.31 199 PRO A C 1
ATOM 1571 O O . PRO A 1 199 ? -33.670 -1.327 17.039 1.00 78.31 199 PRO A O 1
#

Secondary structure (DSSP, 8-state):
-------------------------PPP--HHHHHHHHHHHHHTT-HHHHHHHHHHHHHH-TTSHHHHHHHHHHHHHHS-STTSSS------GGGS---S-HHHHHHHHHHHHHHHHHHHHHHHHHHHHHHHHHHTT---HHHHHHHHHHHHHHHHHHHHHHHSS-HHHHHHHHHHHHHHTT--S---GGGGPPP----

pLDDT: mean 85.73, std 14.9, range [43.97, 98.19]

Radius of gyration: 31.28 Å; chains: 1; bounding box: 80×40×101 Å

Sequence (199 aa):
MKPFTIFLPAVCFFLLLSGTVPAAESAPESPQSLYLQAGKLERQGNTQQAQTIYESLIDRYPASEFAVKANDRLLQLLAPVAASDAKPTPLTAKSLPTANDPKRRGRMLFELKQRAAKIFSDEKQSKFYAYSTLHSHRYNRGELRDKEIEWDKAAEEKVRKELGMGSDEIDRAIEEICQQLKVSGKCDASQFQEEPTTP

Foldseek 3Di:
DDDDDDDDDDDPPPPPPPPPPPPPPPPPQDLVNLLVVLVVCVVVVNNVVSLVSLVVSCVVPVPDPSVVVSVVVNCVSPPPPVPPDPPPPQQAPVPQPPPPDLLVSLLSLVVLLVVLVVLLVVQLVVQVVVVCVVPVPDDDPVVVVVSSVVSNVVSQVRSCVRRVDGNVRSVVSNVVSCVVVVPPDDRDNVSSDDDPPDD